Protein AF-K1S2X2-F1 (afdb_monomer)

Radius of gyration: 20.94 Å; Cα contacts (8 Å, |Δi|>4): 235; chains: 1; bounding box: 55×34×67 Å

Solvent-accessible surface area (backbone atoms only — not comparable to full-atom values): 10640 Å² total; per-residue (Å²): 137,57,71,70,45,50,53,26,34,52,48,40,70,75,58,65,73,84,71,68,81,74,63,92,84,67,78,83,49,69,34,61,49,31,45,52,51,49,54,48,52,54,35,59,68,31,57,41,52,82,62,96,58,96,82,62,58,62,57,57,67,73,34,49,52,52,47,48,43,50,41,20,77,75,66,70,80,42,52,65,62,48,76,33,74,66,46,70,68,55,52,42,43,35,34,72,71,67,67,41,63,43,65,38,50,47,72,62,100,86,49,70,55,61,34,36,40,66,41,73,44,81,48,73,47,80,47,76,50,78,49,98,88,50,79,71,44,76,48,79,49,78,47,58,30,36,26,36,50,66,82,76,71,96,44,88,91,50,73,58,70,55,50,65,39,70,83,67,93,74,73,50,33,49,37,65,101

Organism: NCBI:txid408170

Secondary structure (DSSP, 8-state):
--HHHHHHHHHHHHS--------TTPPPPHHHHHHHHHHHHHHHHHT----SSTT-----HHHHHHHHHHHHHTTSS--S-EEE---HHHHIIIIIIS---EEEEEE-SS-EEEEEEEEEEEEEEEEEE--SSSPPEEEEEEEEEEEEE-SS---GGG-SSS--EE------EEE--

InterPro domains:
  IPR000200 Peptidase C10, streptopain [PF01640] (22-153)
  IPR038765 Papain-like cysteine peptidase superfamily [SSF54001] (3-154)
  IPR044934 Peptidase C10, streptopain superfmaily [G3DSA:3.90.70.50] (2-173)

Mean predicted aligned error: 10.39 Å

Nearest PDB structures (foldseek):
  1p1h-assembly1_C  TM=6.919E-01  e=6.662E-01  Saccharomyces cerevisiae
  1jkf-assembly1_B-2  TM=6.855E-01  e=7.503E-01  Saccharomyces cerevisiae
  1la2-assembly1_C  TM=5.822E-01  e=4.142E-01  Saccharomyces cerevisiae
  1p1h-assembly1_A  TM=5.878E-01  e=5.253E-01  Saccharomyces cerevisiae
  1p1h-assembly1_B  TM=5.850E-01  e=7.503E-01  Saccharomyces cerevisiae

Foldseek 3Di:
DDPQLVVLCVCCVVPPDPDDPDDPPDDDDSSRVSVVVVVVVLCVQQVWDDDPDPQDTDGDVVSVLVVLVVCVVVPVPRAQKWKDKDDPVVLCCQCVVVVHKFKFKDDDPVDIAIWIWRDKDKDKDWDWADDPPDDIDIDMDIFMWIFIGRPPPDDPVPVVHRDTDTDDRDDIGIDHD

Structure (mmCIF, N/CA/C/O backbone):
data_AF-K1S2X2-F1
#
_entry.id   AF-K1S2X2-F1
#
loop_
_atom_site.group_PDB
_atom_site.id
_atom_site.type_symbol
_atom_site.label_atom_id
_atom_site.label_alt_id
_atom_site.label_comp_id
_atom_site.label_asym_id
_atom_site.label_entity_id
_atom_site.label_seq_id
_atom_site.pdbx_PDB_ins_code
_atom_site.Cartn_x
_atom_site.Cartn_y
_atom_site.Cartn_z
_atom_site.occupancy
_atom_site.B_iso_or_equiv
_atom_site.auth_seq_id
_atom_site.auth_comp_id
_atom_site.auth_asym_id
_atom_site.auth_atom_id
_atom_site.pdbx_PDB_model_num
ATOM 1 N N . MET A 1 1 ? 12.055 -6.068 -17.260 1.00 74.06 1 MET A N 1
ATOM 2 C CA . MET A 1 1 ? 12.881 -6.369 -16.071 1.00 74.06 1 MET A CA 1
ATOM 3 C C . MET A 1 1 ? 13.288 -7.827 -16.173 1.00 74.06 1 MET A C 1
ATOM 5 O O . MET A 1 1 ? 12.433 -8.620 -16.542 1.00 74.06 1 MET A O 1
ATOM 9 N N . ASN A 1 2 ? 14.562 -8.160 -15.974 1.00 85.12 2 ASN A N 1
ATOM 10 C CA . ASN A 1 2 ? 15.022 -9.552 -16.036 1.00 85.12 2 ASN A CA 1
ATOM 11 C C . ASN A 1 2 ? 15.001 -10.196 -14.636 1.00 85.12 2 ASN A C 1
ATOM 13 O O . ASN A 1 2 ? 14.846 -9.500 -13.632 1.00 85.12 2 ASN A O 1
ATOM 17 N N . GLU A 1 3 ? 15.161 -11.516 -14.583 1.00 89.38 3 GLU A N 1
ATOM 18 C CA . GLU A 1 3 ? 15.155 -12.302 -13.342 1.00 89.38 3 GLU A CA 1
ATOM 19 C C . GLU A 1 3 ? 16.224 -11.832 -12.344 1.00 89.38 3 GLU A C 1
ATOM 21 O O . GLU A 1 3 ? 15.940 -11.652 -11.165 1.00 89.38 3 GLU A O 1
ATOM 26 N N . ALA A 1 4 ? 17.430 -11.511 -12.821 1.00 89.38 4 ALA A N 1
ATOM 27 C CA . ALA A 1 4 ? 18.512 -11.017 -11.972 1.00 89.38 4 ALA A CA 1
ATOM 28 C C . ALA A 1 4 ? 18.167 -9.690 -11.270 1.00 89.38 4 ALA A C 1
ATOM 30 O O . ALA A 1 4 ? 18.513 -9.493 -10.107 1.00 89.38 4 ALA A O 1
ATOM 31 N N . MET A 1 5 ? 17.480 -8.765 -11.946 1.00 89.00 5 MET A N 1
ATOM 32 C CA . MET A 1 5 ? 17.002 -7.531 -11.316 1.00 89.00 5 MET A CA 1
ATOM 33 C C . MET A 1 5 ? 15.929 -7.815 -10.270 1.00 89.00 5 MET A C 1
ATOM 35 O O . MET A 1 5 ? 15.929 -7.170 -9.227 1.00 89.00 5 MET A O 1
ATOM 39 N N . TRP A 1 6 ? 15.042 -8.775 -10.536 1.00 88.88 6 TRP A N 1
ATOM 40 C CA . TRP A 1 6 ? 14.011 -9.169 -9.582 1.00 88.88 6 TRP A CA 1
ATOM 41 C C . TRP A 1 6 ? 14.616 -9.751 -8.301 1.00 88.88 6 TRP A C 1
ATOM 43 O O . TRP A 1 6 ? 14.315 -9.258 -7.219 1.00 88.88 6 TRP A O 1
ATOM 53 N N . LEU A 1 7 ? 15.564 -10.683 -8.423 1.00 91.62 7 LEU A N 1
ATOM 54 C CA . LEU A 1 7 ? 16.288 -11.251 -7.279 1.00 91.62 7 LEU A CA 1
ATOM 55 C C . LEU A 1 7 ? 17.015 -10.173 -6.457 1.00 91.62 7 LEU A C 1
ATOM 57 O O . LEU A 1 7 ? 17.006 -10.206 -5.232 1.00 91.62 7 LEU A O 1
ATOM 61 N N . ASN A 1 8 ? 17.603 -9.170 -7.118 1.00 90.12 8 ASN A N 1
ATOM 62 C CA . ASN A 1 8 ? 18.240 -8.044 -6.429 1.00 90.12 8 ASN A CA 1
ATOM 63 C C . ASN A 1 8 ? 17.239 -7.160 -5.663 1.00 90.12 8 ASN A C 1
ATOM 65 O O . ASN A 1 8 ? 17.592 -6.608 -4.621 1.00 90.12 8 ASN A O 1
ATOM 69 N N . ILE A 1 9 ? 16.007 -7.012 -6.162 1.00 87.69 9 ILE A N 1
ATOM 70 C CA . ILE A 1 9 ? 14.931 -6.304 -5.453 1.00 87.69 9 ILE A CA 1
ATOM 71 C C . ILE A 1 9 ? 14.470 -7.125 -4.248 1.00 87.69 9 ILE A C 1
ATOM 73 O O . ILE A 1 9 ? 14.354 -6.572 -3.157 1.00 87.69 9 ILE A O 1
ATOM 77 N N . GLU A 1 10 ? 14.233 -8.427 -4.423 1.00 88.25 10 GLU A N 1
ATOM 78 C CA . GLU A 1 10 ? 13.830 -9.326 -3.333 1.00 88.25 10 GLU A CA 1
ATOM 79 C C . GLU A 1 10 ? 14.857 -9.328 -2.199 1.00 88.25 10 GLU A C 1
ATOM 81 O O . GLU A 1 10 ? 14.489 -9.173 -1.032 1.00 88.25 10 GLU A O 1
ATOM 86 N N . GLU A 1 11 ? 16.142 -9.405 -2.540 1.00 87.75 11 GLU A N 1
ATOM 87 C CA . GLU A 1 11 ? 17.240 -9.324 -1.580 1.00 87.75 11 GLU A CA 1
ATOM 88 C C . GLU A 1 11 ? 17.244 -7.974 -0.845 1.00 87.75 11 GLU A C 1
ATOM 90 O O . GLU A 1 11 ? 17.321 -7.934 0.382 1.00 87.75 11 GLU A O 1
ATOM 95 N N . ALA A 1 12 ? 17.077 -6.858 -1.564 1.00 84.56 12 ALA A N 1
ATOM 96 C CA . ALA A 1 12 ? 17.038 -5.523 -0.962 1.00 84.56 12 ALA A CA 1
ATOM 97 C C . ALA A 1 12 ? 15.844 -5.321 -0.010 1.00 84.56 12 ALA A C 1
ATOM 99 O O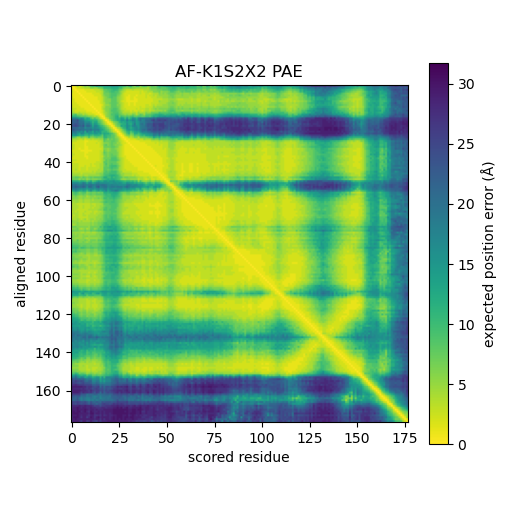 . ALA A 1 12 ? 15.965 -4.626 1.000 1.00 84.56 12 ALA A O 1
ATOM 100 N N . VAL A 1 13 ? 14.685 -5.905 -0.331 1.00 81.69 13 VAL A N 1
ATOM 101 C CA . VAL A 1 13 ? 13.467 -5.821 0.490 1.00 81.69 13 VAL A CA 1
ATOM 102 C C . VAL A 1 13 ? 13.559 -6.732 1.716 1.00 81.69 13 VAL A C 1
ATOM 104 O O . VAL A 1 13 ? 13.129 -6.337 2.800 1.00 81.69 13 VAL A O 1
ATOM 107 N N . THR A 1 14 ? 14.132 -7.927 1.561 1.00 82.62 14 THR A N 1
ATOM 108 C CA . THR A 1 14 ? 14.271 -8.925 2.636 1.00 82.62 14 THR A CA 1
ATOM 109 C C . THR A 1 14 ? 15.384 -8.548 3.613 1.00 82.62 14 THR A C 1
ATOM 111 O O . THR A 1 14 ? 15.233 -8.682 4.830 1.00 82.62 14 THR A O 1
ATOM 114 N N . HIS A 1 15 ? 16.485 -8.015 3.087 1.00 80.94 15 HIS A N 1
ATOM 115 C CA . HIS A 1 15 ? 17.678 -7.638 3.833 1.00 80.94 15 HIS A CA 1
ATOM 116 C C . HIS A 1 15 ? 18.016 -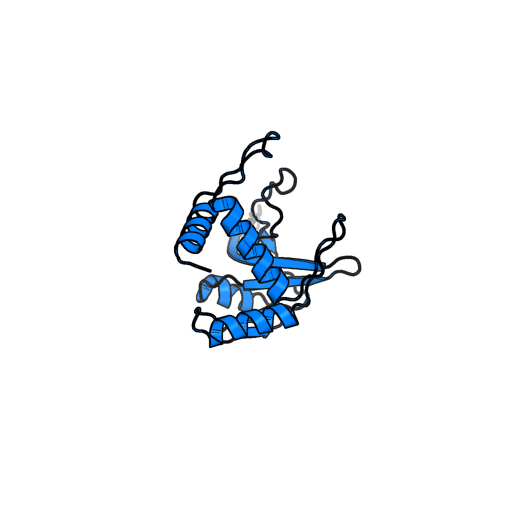6.160 3.596 1.00 80.94 15 HIS A C 1
ATOM 118 O O . HIS A 1 15 ? 19.047 -5.841 2.999 1.00 80.94 15 HIS A O 1
ATOM 124 N N . PRO A 1 16 ? 17.168 -5.226 4.073 1.00 71.44 16 PRO A N 1
ATOM 125 C CA . PRO A 1 16 ? 17.375 -3.807 3.841 1.00 71.44 16 PRO A CA 1
ATOM 126 C C . PRO A 1 16 ? 18.666 -3.347 4.519 1.00 71.44 16 PRO A C 1
ATOM 128 O O . PRO A 1 16 ? 18.748 -3.199 5.741 1.00 71.44 16 PRO A O 1
ATOM 131 N N . GLN A 1 17 ? 19.686 -3.097 3.705 1.00 63.62 17 GLN A N 1
ATOM 132 C CA . GLN A 1 17 ? 20.921 -2.473 4.145 1.00 63.62 17 GLN A CA 1
ATOM 133 C C . GLN A 1 17 ? 20.621 -0.995 4.416 1.00 63.62 17 GLN A C 1
ATOM 135 O O . GLN A 1 17 ? 20.297 -0.229 3.507 1.00 63.62 17 GLN A O 1
ATOM 140 N N . LEU A 1 18 ? 20.734 -0.570 5.675 1.00 52.81 18 LEU A N 1
ATOM 141 C CA . LEU A 1 18 ? 20.742 0.846 6.047 1.00 52.81 18 LEU A CA 1
ATOM 142 C C . LEU A 1 18 ? 22.094 1.443 5.635 1.00 52.81 18 LEU A C 1
ATOM 144 O O . LEU A 1 18 ? 22.920 1.769 6.488 1.00 52.81 18 LEU A O 1
ATOM 148 N N . VAL A 1 19 ? 22.373 1.511 4.333 1.00 51.28 19 VAL A N 1
ATOM 149 C CA . VAL A 1 19 ? 23.640 2.064 3.858 1.00 51.28 19 VAL A CA 1
ATOM 150 C C . VAL A 1 19 ? 23.642 3.541 4.244 1.00 51.28 19 VAL A C 1
ATOM 152 O O . VAL A 1 19 ? 22.794 4.322 3.806 1.00 51.28 19 VAL A O 1
ATOM 155 N N . LYS A 1 20 ? 24.570 3.916 5.135 1.00 52.62 20 LYS A N 1
ATOM 156 C CA . LYS A 1 20 ? 24.927 5.320 5.363 1.00 52.62 20 LYS A CA 1
ATOM 157 C C . LYS A 1 20 ? 25.219 5.957 3.999 1.00 52.62 20 LYS A C 1
ATOM 159 O O . LYS A 1 20 ? 25.732 5.252 3.135 1.00 52.62 20 LYS A O 1
ATOM 164 N N . PRO A 1 21 ? 24.901 7.246 3.794 1.00 53.06 21 PRO A N 1
ATOM 165 C CA . PRO A 1 21 ? 25.125 7.898 2.513 1.00 53.06 21 PRO A CA 1
ATOM 166 C C . PRO A 1 21 ? 26.536 7.595 2.017 1.00 53.06 21 PRO A C 1
ATOM 168 O O . PRO A 1 21 ? 27.499 7.747 2.771 1.00 53.06 21 PRO A O 1
ATOM 171 N N . VAL A 1 22 ? 26.595 7.098 0.781 1.00 52.84 22 VAL A N 1
ATOM 172 C CA . VAL A 1 22 ? 27.818 6.721 0.080 1.00 52.84 22 VAL A CA 1
ATOM 173 C C . VAL A 1 22 ? 28.840 7.835 0.265 1.00 52.84 22 VAL A C 1
ATOM 175 O O . VAL A 1 22 ? 28.597 8.987 -0.105 1.00 52.84 22 VAL A O 1
ATOM 178 N N . VAL A 1 23 ? 29.971 7.492 0.879 1.00 54.56 23 VAL A N 1
ATOM 179 C CA . VAL A 1 23 ? 31.142 8.367 0.902 1.00 54.56 23 VAL A CA 1
ATOM 180 C C . VAL A 1 23 ? 31.525 8.575 -0.562 1.00 54.56 23 VAL A C 1
ATOM 182 O O . VAL A 1 23 ? 31.555 7.613 -1.328 1.00 54.56 23 VAL A O 1
ATOM 185 N N . SER A 1 24 ? 31.733 9.821 -0.985 1.00 52.66 24 SER A N 1
ATOM 186 C CA . SER A 1 24 ? 31.973 10.162 -2.392 1.00 52.66 24 SER A CA 1
ATOM 187 C C . SER A 1 24 ? 33.013 9.226 -3.026 1.00 52.66 24 SER A C 1
ATOM 189 O O . SER A 1 24 ? 34.178 9.265 -2.631 1.00 52.66 24 SER A O 1
ATOM 191 N N . GLY A 1 25 ? 32.595 8.398 -3.992 1.00 57.03 25 GLY A N 1
ATOM 192 C CA . GLY A 1 25 ? 33.486 7.498 -4.733 1.00 57.03 25 GLY A CA 1
ATOM 193 C C . GLY A 1 25 ? 33.088 6.019 -4.771 1.00 57.03 25 GLY A C 1
ATOM 194 O O . GLY A 1 25 ? 33.644 5.300 -5.596 1.00 57.03 25 GLY A O 1
ATOM 195 N N . GLU A 1 26 ? 32.133 5.541 -3.961 1.00 58.50 26 GLU A N 1
ATOM 196 C CA . GLU A 1 26 ? 31.659 4.151 -4.099 1.00 58.50 26 GLU A CA 1
ATOM 197 C C . GLU A 1 26 ? 30.619 4.019 -5.221 1.00 58.50 26 GLU A C 1
ATOM 199 O O . GLU A 1 26 ? 29.667 4.798 -5.328 1.00 58.50 26 GLU A O 1
ATOM 204 N N . SER A 1 27 ? 30.787 3.007 -6.072 1.00 64.38 27 SER A N 1
ATOM 205 C CA . SER A 1 27 ? 29.802 2.652 -7.092 1.00 64.38 27 SER A CA 1
ATOM 206 C C . SER A 1 27 ? 28.534 2.097 -6.441 1.00 64.38 27 SER A C 1
ATOM 208 O O . SER A 1 27 ? 28.609 1.218 -5.581 1.00 64.38 27 SER A O 1
ATOM 210 N N . MET A 1 28 ? 27.366 2.559 -6.892 1.00 72.69 28 MET A N 1
ATOM 211 C CA . MET A 1 28 ? 26.068 2.036 -6.463 1.00 72.69 28 MET A CA 1
ATOM 212 C C . MET A 1 28 ? 25.991 0.517 -6.684 1.00 72.69 28 MET A C 1
ATOM 214 O O . MET A 1 28 ? 26.228 0.041 -7.793 1.00 72.69 28 MET A O 1
ATOM 218 N N . ASN A 1 29 ? 25.671 -0.245 -5.634 1.00 82.88 29 ASN A N 1
ATOM 219 C CA . ASN A 1 29 ? 25.587 -1.703 -5.730 1.00 82.88 29 ASN A CA 1
ATOM 220 C C . ASN A 1 29 ? 24.366 -2.160 -6.567 1.00 82.88 29 ASN A C 1
ATOM 222 O O . ASN A 1 29 ? 23.440 -1.385 -6.832 1.00 82.88 29 ASN A O 1
ATOM 226 N N . ALA A 1 30 ? 24.363 -3.430 -6.986 1.00 85.75 30 ALA A N 1
ATOM 227 C CA . ALA A 1 30 ? 23.336 -3.987 -7.874 1.00 85.75 30 ALA A CA 1
ATOM 228 C C . ALA A 1 30 ? 21.914 -3.932 -7.284 1.00 85.75 30 ALA A C 1
ATOM 230 O O . ALA A 1 30 ? 20.959 -3.662 -8.011 1.00 85.75 30 ALA A O 1
ATOM 231 N N . GLN A 1 31 ? 21.780 -4.123 -5.969 1.00 86.31 31 GLN A N 1
ATOM 232 C CA . GLN A 1 31 ? 20.513 -4.041 -5.234 1.00 86.31 31 GLN A CA 1
ATOM 233 C C . GLN A 1 31 ? 19.929 -2.625 -5.294 1.00 86.31 31 GLN A C 1
ATOM 235 O O . GLN A 1 31 ? 18.787 -2.434 -5.714 1.00 86.31 31 GLN A O 1
ATOM 240 N N . THR A 1 32 ? 20.735 -1.615 -4.959 1.00 84.38 32 THR A N 1
ATOM 241 C CA . THR A 1 32 ? 20.334 -0.206 -5.015 1.00 84.38 32 THR A CA 1
ATOM 242 C C . THR A 1 32 ? 19.964 0.201 -6.439 1.00 84.38 32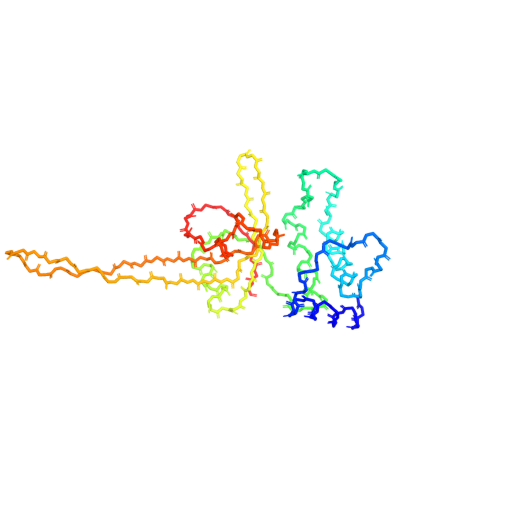 THR A C 1
ATOM 244 O O . THR A 1 32 ? 18.946 0.863 -6.638 1.00 84.38 32 THR A O 1
ATOM 247 N N . TRP A 1 33 ? 20.734 -0.234 -7.445 1.00 86.00 33 TRP A N 1
ATOM 248 C CA . TRP A 1 33 ? 20.410 0.042 -8.846 1.00 86.00 33 TRP A CA 1
ATOM 249 C C . TRP A 1 33 ? 19.089 -0.609 -9.275 1.00 86.00 33 TRP A C 1
ATOM 251 O O . TRP A 1 33 ? 18.266 0.047 -9.913 1.00 86.00 33 TRP A O 1
ATOM 261 N N . ALA A 1 34 ? 18.845 -1.863 -8.887 1.00 89.38 34 ALA A N 1
ATOM 262 C CA . ALA A 1 34 ? 17.613 -2.572 -9.220 1.00 89.38 34 ALA A CA 1
ATOM 263 C C . ALA A 1 34 ? 16.373 -1.910 -8.593 1.00 89.38 34 ALA A C 1
ATOM 265 O O . ALA A 1 34 ? 15.379 -1.690 -9.289 1.00 89.38 34 ALA A O 1
ATOM 266 N N . VAL A 1 35 ? 16.447 -1.514 -7.316 1.00 88.81 35 VAL A N 1
ATOM 267 C CA . VAL A 1 35 ? 15.361 -0.791 -6.630 1.00 88.81 35 VAL A CA 1
ATOM 268 C C . VAL A 1 35 ? 15.127 0.585 -7.259 1.00 88.81 35 VAL A C 1
ATOM 270 O O . VAL A 1 35 ? 13.983 0.937 -7.550 1.00 88.81 35 VAL A O 1
ATOM 273 N N . ALA A 1 36 ? 16.189 1.353 -7.523 1.00 88.19 36 ALA A N 1
ATOM 274 C CA . ALA A 1 36 ? 16.077 2.668 -8.155 1.00 88.19 36 ALA A CA 1
ATOM 275 C C . ALA A 1 36 ? 15.446 2.578 -9.553 1.00 88.19 36 ALA A C 1
ATOM 277 O O . ALA A 1 36 ? 14.546 3.353 -9.881 1.00 88.19 36 ALA A O 1
ATOM 278 N N . TYR A 1 37 ? 15.867 1.594 -10.353 1.00 90.25 37 TYR A N 1
ATOM 279 C CA . TYR A 1 37 ? 15.284 1.330 -11.664 1.00 90.25 37 TYR A CA 1
ATOM 280 C C . TYR A 1 37 ? 13.799 0.972 -11.561 1.00 90.25 37 TYR A C 1
ATOM 282 O O . TYR A 1 37 ? 12.980 1.515 -12.303 1.00 90.25 37 TYR A O 1
ATOM 290 N N . PHE A 1 38 ? 13.435 0.085 -10.631 1.00 90.81 38 PHE A N 1
ATOM 291 C CA . PHE A 1 38 ? 12.044 -0.302 -10.416 1.00 90.81 38 PHE A CA 1
ATOM 292 C C . PHE A 1 38 ? 11.172 0.907 -10.053 1.00 90.81 38 PHE A C 1
ATOM 294 O O . PHE A 1 38 ? 10.157 1.146 -10.706 1.00 90.81 38 PHE A O 1
ATOM 301 N N . ILE A 1 39 ? 11.597 1.723 -9.082 1.00 89.94 39 ILE A N 1
ATOM 302 C CA . ILE A 1 39 ? 10.875 2.938 -8.667 1.00 89.94 39 ILE A CA 1
ATOM 303 C C . ILE A 1 39 ? 10.723 3.915 -9.838 1.00 89.94 39 ILE A C 1
ATOM 305 O O . ILE A 1 39 ? 9.638 4.463 -10.046 1.00 89.94 39 ILE A O 1
ATOM 309 N N . ASN A 1 40 ? 11.782 4.113 -10.626 1.00 90.88 40 ASN A N 1
ATOM 310 C CA . ASN A 1 40 ? 11.740 4.971 -11.805 1.00 90.88 40 ASN A CA 1
ATOM 311 C C . ASN A 1 40 ? 10.713 4.473 -12.833 1.00 90.88 40 ASN A C 1
ATOM 313 O O . ASN A 1 40 ? 9.880 5.256 -13.284 1.00 90.88 40 ASN A O 1
ATOM 317 N N . LYS A 1 41 ? 10.701 3.173 -13.150 1.00 92.25 41 LYS A N 1
ATOM 318 C CA . LYS A 1 41 ? 9.751 2.614 -14.123 1.00 92.25 41 LYS A CA 1
ATOM 319 C C . LYS A 1 41 ? 8.309 2.657 -13.645 1.00 92.25 41 LYS A C 1
ATOM 321 O O . LYS A 1 41 ? 7.422 2.969 -14.438 1.00 92.25 41 LYS A O 1
ATOM 326 N N . MET A 1 42 ? 8.070 2.414 -12.359 1.00 92.38 42 MET A N 1
ATOM 327 C CA . MET A 1 42 ? 6.738 2.579 -11.777 1.00 92.38 42 MET A CA 1
ATOM 328 C C . MET A 1 42 ? 6.279 4.037 -11.856 1.00 92.38 42 MET A C 1
ATOM 330 O O . MET A 1 42 ? 5.133 4.299 -12.215 1.00 92.38 42 MET A O 1
ATOM 334 N N . GLY A 1 43 ? 7.173 4.989 -11.577 1.00 93.12 43 GLY A N 1
ATOM 335 C CA . GLY A 1 43 ? 6.860 6.410 -11.664 1.00 93.12 43 GLY A CA 1
ATOM 336 C C . GLY A 1 43 ? 6.602 6.896 -13.094 1.00 93.12 43 GLY A C 1
ATOM 337 O O . GLY A 1 43 ? 5.611 7.590 -13.322 1.00 93.12 43 GLY A O 1
ATOM 338 N N . GLU A 1 44 ? 7.408 6.475 -14.072 1.00 93.38 44 GLU A N 1
ATOM 339 C CA . GLU A 1 44 ? 7.139 6.718 -15.498 1.00 93.38 44 GLU A CA 1
ATOM 340 C C . GLU A 1 44 ? 5.762 6.176 -15.902 1.00 93.38 44 GLU A C 1
ATOM 342 O O . GLU A 1 44 ? 4.963 6.893 -16.505 1.00 93.38 44 GLU A O 1
ATOM 347 N N . ALA A 1 45 ? 5.449 4.938 -15.510 1.00 93.81 45 ALA A N 1
ATOM 348 C CA . ALA A 1 45 ? 4.203 4.275 -15.878 1.00 93.81 45 ALA A CA 1
ATOM 349 C C . ALA A 1 45 ? 2.953 4.971 -15.314 1.00 93.81 45 ALA A C 1
ATOM 351 O O . ALA A 1 45 ? 1.911 5.000 -15.972 1.00 93.81 45 ALA A O 1
ATOM 352 N N . VAL A 1 46 ? 3.039 5.571 -14.121 1.00 94.19 46 VAL A N 1
ATOM 353 C CA . VAL A 1 46 ? 1.927 6.357 -13.553 1.00 94.19 46 VAL A CA 1
ATOM 354 C C . VAL A 1 46 ? 1.965 7.839 -13.951 1.00 94.19 46 VAL A C 1
ATOM 356 O O . VAL A 1 46 ? 1.065 8.597 -13.574 1.00 94.19 46 VAL A O 1
ATOM 359 N N . GLY A 1 47 ? 2.956 8.260 -14.742 1.00 92.88 47 GLY A N 1
ATOM 360 C CA . GLY A 1 47 ? 3.113 9.636 -15.210 1.00 92.88 47 GLY A CA 1
ATOM 361 C C . GLY A 1 47 ? 3.497 10.607 -14.095 1.00 92.88 47 GLY A C 1
ATOM 362 O O . GLY A 1 47 ? 2.930 11.700 -14.014 1.00 92.88 47 GLY A O 1
ATOM 363 N N . VAL A 1 48 ? 4.413 10.195 -13.211 1.00 90.06 48 VAL A N 1
ATOM 364 C CA . VAL A 1 48 ? 4.988 11.067 -12.180 1.00 90.06 48 VAL A CA 1
ATOM 365 C C . VAL A 1 48 ? 5.603 12.297 -12.838 1.00 90.06 48 VAL A C 1
ATOM 367 O O . VAL A 1 48 ? 6.383 12.201 -13.785 1.00 90.06 48 VAL A O 1
ATOM 370 N N . LYS A 1 49 ? 5.284 13.470 -12.292 1.00 85.00 49 LYS A N 1
ATOM 371 C CA . LYS A 1 49 ? 6.008 14.699 -12.607 1.00 85.00 49 LYS A CA 1
ATOM 372 C C . LYS A 1 49 ? 7.167 14.813 -11.627 1.00 85.00 49 LYS A C 1
ATOM 374 O O . LYS A 1 49 ? 6.955 15.182 -10.473 1.00 85.00 49 LYS A O 1
ATOM 379 N N . TYR A 1 50 ? 8.362 14.438 -12.064 1.00 85.06 50 TYR A N 1
ATOM 380 C CA . TYR A 1 50 ? 9.560 14.526 -11.234 1.00 85.06 50 TYR A CA 1
ATOM 381 C C . TYR A 1 50 ? 10.002 15.978 -11.090 1.00 85.06 50 TYR A C 1
ATOM 383 O O . TYR A 1 50 ? 10.098 16.697 -12.083 1.00 85.06 50 TYR A O 1
ATOM 391 N N . HIS A 1 51 ? 10.260 16.389 -9.854 1.00 78.88 51 HIS A N 1
ATOM 392 C CA . HIS A 1 51 ? 10.798 17.705 -9.531 1.00 78.88 51 HIS A CA 1
ATOM 393 C C . HIS A 1 51 ? 12.077 17.526 -8.708 1.00 78.88 51 HIS A C 1
ATOM 395 O O . HIS A 1 51 ? 12.247 16.511 -8.032 1.00 78.88 51 HIS A O 1
ATOM 401 N N . SER A 1 52 ? 13.000 18.480 -8.816 1.00 68.69 52 SER A N 1
ATOM 402 C CA . SER A 1 52 ? 14.282 18.461 -8.101 1.00 68.69 52 SER A CA 1
ATOM 403 C C . SER A 1 52 ? 14.225 19.138 -6.728 1.00 68.69 52 SER A C 1
ATOM 405 O O . SER A 1 52 ? 15.237 19.171 -6.035 1.00 68.69 52 SER A O 1
ATOM 407 N N . ASP A 1 53 ? 13.087 19.728 -6.365 1.00 63.56 53 ASP A N 1
ATOM 408 C CA . ASP A 1 53 ? 12.854 20.456 -5.121 1.00 63.56 53 ASP A CA 1
ATOM 409 C C . ASP A 1 53 ? 12.050 19.627 -4.101 1.00 63.56 53 ASP A C 1
ATOM 411 O O . ASP A 1 53 ? 11.490 18.572 -4.408 1.00 63.56 53 ASP A O 1
ATOM 415 N N . ASP A 1 54 ? 11.972 20.121 -2.862 1.00 61.44 54 ASP A N 1
ATOM 416 C CA . ASP A 1 54 ? 11.285 19.470 -1.732 1.00 61.44 54 ASP A CA 1
ATOM 417 C C . ASP A 1 54 ? 9.750 19.337 -1.917 1.00 61.44 54 ASP A C 1
ATOM 419 O O . ASP A 1 54 ? 9.042 18.898 -1.008 1.00 61.44 54 ASP A O 1
ATOM 423 N N . GLY A 1 55 ? 9.207 19.704 -3.086 1.00 61.56 55 GLY A N 1
ATOM 424 C CA . GLY A 1 55 ? 7.775 19.729 -3.408 1.00 61.56 55 GLY A CA 1
ATOM 425 C C . GLY A 1 55 ? 7.119 18.359 -3.621 1.00 61.56 55 GLY A C 1
ATOM 426 O O . GLY A 1 55 ? 5.904 18.282 -3.816 1.00 61.56 55 GLY A O 1
ATOM 427 N N . GLY A 1 56 ? 7.890 17.270 -3.557 1.00 72.94 56 GLY A N 1
ATOM 428 C CA . GLY A 1 56 ? 7.410 15.916 -3.830 1.00 72.94 56 GLY A CA 1
ATOM 429 C C . GLY A 1 56 ? 7.093 15.682 -5.314 1.00 72.94 56 GLY A C 1
ATOM 430 O O . GLY A 1 56 ? 7.029 16.598 -6.126 1.00 72.94 56 GLY A O 1
ATOM 431 N N . SER A 1 57 ? 6.918 14.419 -5.707 1.00 84.50 57 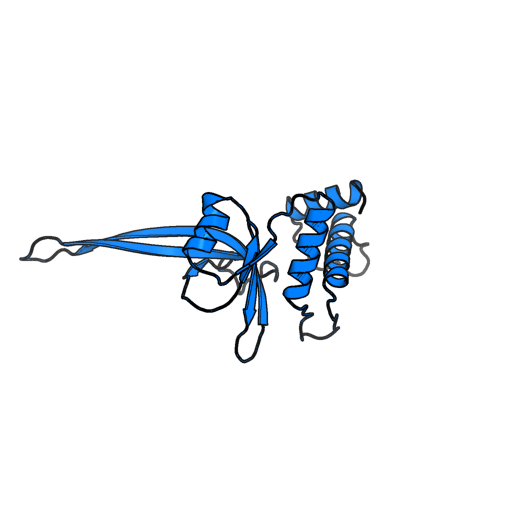SER A N 1
ATOM 432 C CA . SER A 1 57 ? 6.675 14.033 -7.108 1.00 84.50 57 SER A CA 1
ATOM 433 C C . SER A 1 57 ? 5.348 13.269 -7.232 1.00 84.50 57 SER A C 1
ATOM 435 O O . SER A 1 57 ? 5.334 12.039 -7.142 1.00 84.50 57 SER A O 1
ATOM 437 N N . PRO A 1 58 ? 4.206 13.972 -7.370 1.00 85.56 58 PRO A N 1
ATOM 438 C CA . PRO A 1 58 ? 2.888 13.349 -7.333 1.00 85.56 58 PRO A CA 1
ATOM 439 C C . PRO A 1 58 ? 2.509 12.680 -8.661 1.00 85.56 58 PRO A C 1
ATOM 441 O O . PRO A 1 58 ? 2.942 13.083 -9.745 1.00 85.56 58 PRO A O 1
ATOM 444 N N . ALA A 1 59 ? 1.598 11.709 -8.569 1.00 88.69 59 ALA A N 1
ATOM 445 C CA . ALA A 1 59 ? 0.893 11.123 -9.703 1.00 88.69 59 ALA A CA 1
ATOM 446 C C . ALA A 1 59 ? -0.608 10.964 -9.392 1.00 88.69 59 ALA A C 1
ATOM 448 O O . ALA A 1 59 ? -0.975 10.715 -8.240 1.00 88.69 59 ALA A O 1
ATOM 449 N N . PRO A 1 60 ? -1.506 11.081 -10.389 1.00 88.31 60 PRO A N 1
ATOM 450 C CA . PRO A 1 60 ? -2.933 10.864 -10.175 1.00 88.31 60 PRO A CA 1
ATOM 451 C C . PRO A 1 60 ? -3.252 9.409 -9.800 1.00 88.31 60 PRO A C 1
ATOM 453 O O . PRO A 1 60 ? -2.864 8.489 -10.519 1.00 88.31 60 PRO A O 1
ATOM 456 N N . THR A 1 61 ? -4.082 9.188 -8.775 1.00 89.19 61 THR A N 1
ATOM 457 C CA . THR A 1 61 ? -4.531 7.841 -8.358 1.00 89.19 61 THR A CA 1
ATOM 458 C C . THR A 1 61 ? -5.150 7.034 -9.506 1.00 89.19 61 THR A C 1
ATOM 460 O O . THR A 1 61 ? -4.952 5.827 -9.605 1.00 89.19 61 THR A O 1
ATOM 463 N N . LYS A 1 62 ? -5.847 7.695 -10.442 1.00 90.62 62 LYS A N 1
ATOM 464 C CA . LYS A 1 62 ? -6.404 7.042 -11.641 1.00 90.62 62 LYS A CA 1
ATOM 465 C C . LYS A 1 62 ? -5.340 6.364 -12.517 1.00 90.62 62 LYS A C 1
ATOM 467 O O . LYS A 1 62 ? -5.647 5.374 -13.170 1.00 90.62 62 LYS A O 1
ATOM 472 N N . ASN A 1 63 ? -4.111 6.882 -12.544 1.00 93.81 63 ASN A N 1
ATOM 473 C CA . ASN A 1 63 ? -3.022 6.285 -13.314 1.00 93.81 63 ASN A CA 1
ATOM 474 C C . ASN A 1 63 ? -2.453 5.059 -12.590 1.00 93.81 63 ASN A C 1
ATOM 476 O O . ASN A 1 63 ? -2.135 4.074 -13.244 1.00 93.81 63 ASN A O 1
ATOM 480 N N . VAL A 1 64 ? -2.414 5.080 -11.253 1.00 92.69 64 VAL A N 1
ATOM 481 C CA . VAL A 1 64 ? -2.062 3.904 -10.438 1.00 92.69 64 VAL A CA 1
ATOM 482 C C . VAL A 1 64 ? -3.046 2.762 -10.699 1.00 92.69 64 VAL A C 1
ATOM 484 O O . VAL A 1 64 ? -2.625 1.644 -10.963 1.00 92.69 64 VAL A O 1
ATOM 487 N N . VAL A 1 65 ? -4.352 3.048 -10.709 1.00 92.75 65 VAL A N 1
ATOM 488 C CA . VAL A 1 65 ? -5.394 2.052 -11.024 1.00 92.75 65 VAL A CA 1
ATOM 489 C C . VAL A 1 65 ? -5.163 1.426 -12.398 1.00 92.75 65 VAL A C 1
ATOM 491 O O . VAL A 1 65 ? -5.145 0.205 -12.507 1.00 92.75 65 VAL A O 1
ATOM 494 N N . LYS A 1 66 ? -4.930 2.250 -13.428 1.00 94.56 66 LYS A N 1
ATOM 495 C CA . LYS A 1 66 ? -4.643 1.766 -14.786 1.00 94.56 66 LYS A CA 1
ATOM 496 C C . LYS A 1 66 ? -3.393 0.895 -14.842 1.00 94.56 66 LYS A C 1
ATOM 498 O O . LYS A 1 66 ? -3.405 -0.125 -15.519 1.00 94.56 66 LYS A O 1
ATOM 503 N N . LEU A 1 67 ? -2.334 1.282 -14.130 1.00 94.50 67 LEU A N 1
ATOM 504 C CA . LEU A 1 67 ? -1.115 0.485 -14.058 1.00 94.50 67 LEU A CA 1
ATOM 505 C C . LEU A 1 67 ? -1.392 -0.882 -13.428 1.00 94.50 67 LEU A C 1
ATOM 507 O O . LEU A 1 67 ? -1.033 -1.895 -14.009 1.00 94.50 67 LEU A O 1
ATOM 511 N N . LEU A 1 68 ? -2.063 -0.929 -12.277 1.00 93.69 68 LEU A N 1
ATOM 512 C CA . LEU A 1 68 ? -2.372 -2.193 -11.603 1.00 93.69 68 LEU A CA 1
ATOM 513 C C . LEU A 1 68 ? -3.296 -3.092 -12.441 1.00 93.69 68 LEU A C 1
ATOM 515 O O . LEU A 1 68 ? -3.113 -4.305 -12.448 1.00 93.69 68 LEU A O 1
ATOM 519 N N . GLN A 1 69 ? -4.253 -2.508 -13.170 1.00 93.12 69 GLN A N 1
ATOM 520 C CA . GLN A 1 69 ? -5.083 -3.237 -14.138 1.00 93.12 69 GLN A CA 1
ATOM 521 C C . GLN A 1 69 ? -4.225 -3.843 -15.249 1.00 93.12 69 GLN A C 1
ATOM 523 O O . GLN A 1 69 ? -4.280 -5.048 -15.460 1.00 93.12 69 GLN A O 1
ATOM 528 N N . TYR A 1 70 ? -3.357 -3.037 -15.866 1.00 93.56 70 TYR A N 1
ATOM 529 C CA . TYR A 1 70 ? -2.433 -3.507 -16.895 1.00 93.56 70 TYR A CA 1
ATOM 530 C C . TYR A 1 70 ? -1.527 -4.642 -16.394 1.00 93.56 70 TYR A C 1
ATOM 532 O O . TYR A 1 70 ? -1.351 -5.634 -17.094 1.00 93.56 70 TYR A O 1
ATOM 540 N N . LEU A 1 71 ? -0.980 -4.534 -15.176 1.00 90.81 71 LEU A N 1
ATOM 541 C CA . LEU A 1 71 ? -0.173 -5.602 -14.572 1.00 90.81 71 LEU A CA 1
ATOM 542 C C . LEU A 1 71 ? -0.982 -6.898 -14.390 1.00 90.81 71 LEU A C 1
ATOM 544 O O . LEU A 1 71 ? -0.431 -7.988 -14.533 1.00 90.81 71 LEU A O 1
ATOM 548 N N . GLY A 1 72 ? -2.280 -6.789 -14.107 1.00 91.62 72 GLY A N 1
ATOM 549 C CA . GLY A 1 72 ? -3.198 -7.925 -14.075 1.00 91.62 72 GLY A CA 1
ATOM 550 C C . GLY A 1 72 ? -3.416 -8.547 -15.451 1.00 91.62 72 GLY A C 1
ATOM 551 O O . GLY A 1 72 ? -3.291 -9.762 -15.596 1.00 91.62 72 GLY A O 1
ATOM 552 N N . ASP A 1 73 ? -3.650 -7.713 -16.465 1.00 92.75 73 ASP A N 1
ATOM 553 C CA . ASP A 1 73 ? -3.886 -8.143 -17.849 1.00 92.75 73 ASP A CA 1
ATOM 554 C C . ASP A 1 73 ? -2.690 -8.914 -18.434 1.00 92.75 73 ASP A C 1
ATOM 556 O O . ASP A 1 73 ? -2.874 -9.852 -19.208 1.00 92.75 73 ASP A O 1
ATOM 560 N N . ILE A 1 74 ? -1.461 -8.565 -18.032 1.00 93.00 74 ILE A N 1
ATOM 561 C CA . ILE A 1 74 ? -0.239 -9.281 -18.441 1.00 93.00 74 ILE A CA 1
ATOM 562 C C . ILE A 1 74 ? 0.133 -10.457 -17.519 1.00 93.00 74 ILE A C 1
ATOM 564 O O . ILE A 1 74 ? 1.219 -11.020 -17.651 1.00 93.00 74 ILE A O 1
ATOM 568 N N . GLY A 1 75 ? -0.744 -10.8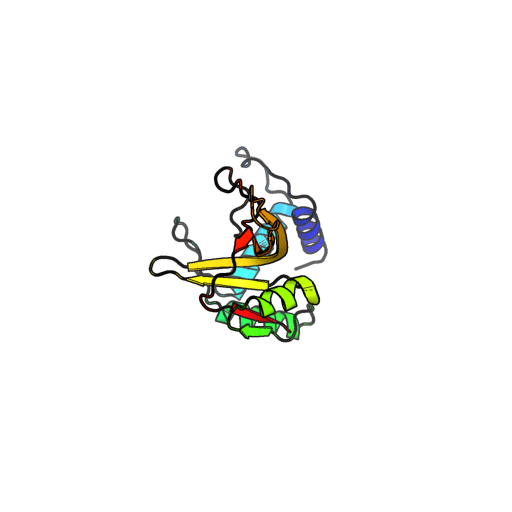38 -16.586 1.00 88.69 75 GLY A N 1
ATOM 569 C CA . GLY A 1 75 ? -0.594 -12.048 -15.775 1.00 88.69 75 GLY A CA 1
ATOM 570 C C . GLY A 1 75 ? 0.288 -11.914 -14.530 1.00 88.69 75 GLY A C 1
ATOM 571 O O . GLY A 1 75 ? 0.702 -12.930 -13.980 1.00 88.69 75 GLY A O 1
ATOM 572 N N . LEU A 1 76 ? 0.558 -10.699 -14.035 1.00 84.94 76 LEU A N 1
ATOM 573 C CA . LEU A 1 76 ? 1.384 -10.477 -12.832 1.00 84.94 76 LEU A CA 1
ATOM 574 C C . LEU A 1 76 ? 0.589 -10.525 -11.515 1.00 84.94 76 LEU A C 1
ATOM 576 O O . LEU A 1 76 ? 0.964 -9.891 -10.531 1.00 84.94 76 LEU A O 1
ATOM 580 N N . GLY A 1 77 ? -0.520 -11.267 -11.485 1.00 83.19 77 GLY A N 1
ATOM 581 C CA . GLY A 1 77 ? -1.249 -11.594 -10.253 1.00 83.19 77 GLY A CA 1
ATOM 582 C C . GLY A 1 77 ? -2.129 -10.483 -9.670 1.00 83.19 77 GLY A C 1
ATOM 583 O O . GLY A 1 77 ? -2.784 -10.699 -8.652 1.00 83.19 77 GLY A O 1
ATOM 584 N N . TYR A 1 78 ? -2.205 -9.313 -10.308 1.00 88.69 78 TYR A N 1
ATOM 585 C CA . TYR A 1 78 ? -3.175 -8.283 -9.940 1.00 88.69 78 TYR A CA 1
ATOM 586 C C . TYR A 1 78 ? -4.544 -8.628 -10.519 1.00 88.69 78 TYR A C 1
ATOM 588 O O . TYR A 1 78 ? -4.669 -8.974 -11.689 1.00 88.69 78 TYR A O 1
ATOM 596 N N . SER A 1 79 ? -5.595 -8.525 -9.713 1.00 89.12 79 SER A N 1
ATOM 597 C CA . SER A 1 79 ? -6.953 -8.773 -10.186 1.00 89.12 79 SER A CA 1
ATOM 598 C C . SER A 1 79 ? -7.956 -7.869 -9.486 1.00 89.12 79 SER A C 1
ATOM 600 O O . SER A 1 79 ? -7.687 -7.288 -8.434 1.00 89.12 79 SER A O 1
ATOM 602 N N . ASN A 1 80 ? -9.106 -7.694 -10.139 1.00 88.25 80 ASN A N 1
ATOM 603 C CA . ASN A 1 80 ? -10.266 -6.991 -9.603 1.00 88.25 80 ASN A CA 1
ATOM 604 C C . ASN A 1 80 ? -9.985 -5.565 -9.073 1.00 88.25 80 ASN A C 1
ATOM 606 O O . ASN A 1 80 ? -10.573 -5.117 -8.083 1.00 88.25 80 ASN A O 1
ATOM 610 N N . ILE A 1 81 ? -9.082 -4.845 -9.740 1.00 90.19 81 ILE A N 1
ATOM 611 C CA . ILE A 1 81 ? -8.649 -3.492 -9.381 1.00 90.19 81 ILE A CA 1
ATOM 612 C C . ILE A 1 81 ? -9.757 -2.467 -9.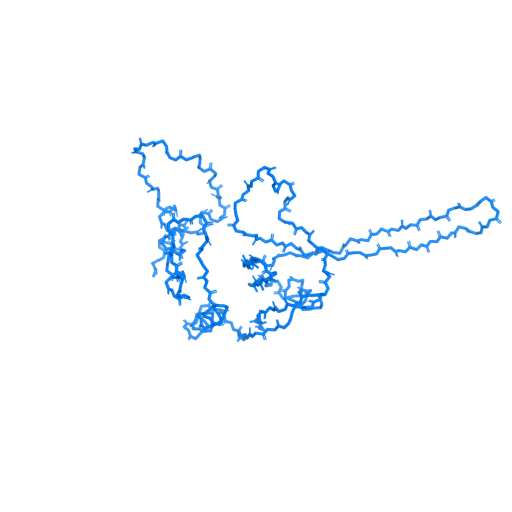677 1.00 90.19 81 ILE A C 1
ATOM 614 O O . ILE A 1 81 ? -10.248 -2.376 -10.803 1.00 90.19 81 ILE A O 1
ATOM 618 N N . ALA A 1 82 ? -10.120 -1.643 -8.695 1.00 85.25 82 ALA A N 1
ATOM 619 C CA . ALA A 1 82 ? -11.104 -0.563 -8.840 1.00 85.25 82 ALA A CA 1
ATOM 620 C C . ALA A 1 82 ? -10.834 0.594 -7.857 1.00 85.25 82 ALA A C 1
ATOM 622 O O . ALA A 1 82 ? -9.845 0.569 -7.147 1.00 85.25 82 ALA A O 1
ATOM 623 N N . LEU A 1 83 ? -11.677 1.633 -7.800 1.00 84.94 83 LEU A N 1
ATOM 624 C CA . LEU A 1 83 ? -11.638 2.674 -6.753 1.00 84.94 83 LEU A CA 1
ATOM 625 C C . LEU A 1 83 ? -12.693 2.381 -5.651 1.00 84.94 83 LEU A C 1
ATOM 627 O O . LEU A 1 83 ? -13.754 1.856 -5.980 1.00 84.94 83 LEU A O 1
ATOM 631 N N . SER A 1 84 ? -12.441 2.656 -4.362 1.00 81.31 84 SER A N 1
ATOM 632 C CA . SER A 1 84 ? -13.371 2.405 -3.231 1.00 81.31 84 SER A CA 1
ATOM 633 C C . SER A 1 84 ? -13.255 3.437 -2.118 1.00 81.31 84 SER A C 1
ATOM 635 O O . SER A 1 84 ? -12.157 3.712 -1.700 1.00 81.31 84 SER A O 1
ATOM 637 N N . PRO A 1 85 ? -14.314 3.885 -1.448 1.00 80.50 85 PRO A N 1
ATOM 638 C CA . PRO A 1 85 ? -14.148 4.500 -0.129 1.00 80.50 85 PRO A CA 1
ATOM 639 C C . PRO A 1 85 ? -13.450 3.550 0.865 1.00 80.50 85 PRO A C 1
ATOM 641 O O . PRO A 1 85 ? -13.644 2.330 0.800 1.00 80.50 85 PRO A O 1
ATOM 644 N N . ILE A 1 86 ? -12.666 4.112 1.790 1.00 78.75 86 ILE A N 1
ATOM 645 C CA . ILE A 1 86 ? -12.058 3.360 2.891 1.00 78.75 86 ILE A CA 1
ATOM 646 C C . ILE A 1 86 ? -13.043 3.239 4.053 1.00 78.75 86 ILE A C 1
ATOM 648 O O . ILE A 1 86 ? -13.605 4.230 4.514 1.00 78.75 86 ILE A O 1
ATOM 652 N N . THR A 1 87 ? -13.245 2.019 4.536 1.00 82.81 87 THR A N 1
ATOM 653 C CA . THR A 1 87 ? -14.027 1.726 5.743 1.00 82.81 87 THR A CA 1
ATOM 654 C C . THR A 1 87 ? -13.264 0.730 6.600 1.00 82.81 87 THR A C 1
ATOM 656 O O . THR A 1 87 ? -12.419 -0.007 6.085 1.00 82.81 87 THR A O 1
ATOM 659 N N . THR A 1 88 ? -13.570 0.675 7.896 1.00 80.06 88 THR A N 1
ATOM 660 C CA . THR A 1 88 ? -12.975 -0.309 8.810 1.00 80.06 88 THR A CA 1
ATOM 661 C C . THR A 1 88 ? -13.156 -1.737 8.305 1.00 80.06 88 THR A C 1
ATOM 663 O O . THR A 1 88 ? -12.181 -2.482 8.215 1.00 80.06 88 THR A O 1
ATOM 666 N N . ASP A 1 89 ? -14.367 -2.082 7.861 1.00 85.38 89 ASP A N 1
ATOM 667 C CA . ASP A 1 89 ? -14.667 -3.401 7.301 1.00 85.38 89 ASP A CA 1
ATOM 668 C C . ASP A 1 89 ? -13.827 -3.702 6.065 1.00 85.38 89 ASP A C 1
ATOM 670 O O . ASP A 1 89 ? -13.330 -4.815 5.916 1.00 85.38 89 ASP A O 1
ATOM 674 N N . LYS A 1 90 ? -13.603 -2.708 5.195 1.00 84.44 90 LYS A N 1
ATOM 675 C CA . LYS A 1 90 ? -12.779 -2.899 4.001 1.00 84.44 90 LYS A CA 1
ATOM 676 C C . LYS A 1 90 ? -11.313 -3.122 4.356 1.00 84.44 90 LYS A C 1
ATOM 678 O O . LYS A 1 90 ? -10.670 -3.964 3.735 1.00 84.44 90 LYS A O 1
ATOM 683 N N . VAL A 1 91 ? -10.783 -2.398 5.344 1.00 85.69 91 VAL A N 1
ATOM 684 C CA . VAL A 1 91 ? -9.404 -2.617 5.804 1.00 85.69 91 VAL A CA 1
ATOM 685 C C . VAL A 1 91 ? -9.254 -4.003 6.417 1.00 85.69 91 VAL A C 1
ATOM 687 O O . VAL A 1 91 ? -8.301 -4.714 6.101 1.00 85.69 91 VAL A O 1
ATOM 690 N N . ARG A 1 92 ? -10.214 -4.409 7.252 1.00 87.88 92 ARG A N 1
ATOM 691 C CA . ARG A 1 92 ? -10.241 -5.743 7.850 1.00 87.88 92 ARG A CA 1
ATOM 692 C C . ARG A 1 92 ? -10.353 -6.832 6.782 1.00 87.88 92 ARG A C 1
ATOM 694 O O . ARG A 1 92 ? -9.594 -7.791 6.831 1.00 87.88 92 ARG A O 1
ATOM 701 N N . ASP A 1 93 ? -11.239 -6.686 5.803 1.00 89.12 93 ASP A N 1
ATOM 702 C CA . ASP A 1 93 ? -11.365 -7.627 4.684 1.00 89.12 93 ASP A CA 1
ATOM 703 C C . ASP A 1 93 ? -10.035 -7.771 3.931 1.00 89.12 93 ASP A C 1
ATOM 705 O O . ASP A 1 93 ? -9.490 -8.865 3.831 1.00 89.12 93 ASP A O 1
ATOM 709 N N . MET A 1 94 ? -9.443 -6.662 3.486 1.00 89.38 94 MET A N 1
ATOM 710 C CA . MET A 1 94 ? -8.197 -6.706 2.716 1.00 89.38 94 MET A CA 1
ATOM 711 C C . MET A 1 94 ? -7.029 -7.280 3.526 1.00 89.38 94 MET A C 1
ATOM 713 O O . MET A 1 94 ? -6.380 -8.229 3.094 1.00 89.38 94 MET A O 1
ATOM 717 N N . ILE A 1 95 ? -6.774 -6.749 4.722 1.00 91.06 95 ILE A N 1
ATOM 718 C CA . ILE A 1 95 ? -5.565 -7.078 5.485 1.00 91.06 95 ILE A CA 1
ATOM 719 C C . ILE A 1 95 ? -5.757 -8.339 6.327 1.00 91.06 95 ILE A C 1
ATOM 721 O O . ILE A 1 95 ? -4.906 -9.228 6.325 1.00 91.06 95 ILE A O 1
ATOM 725 N N . PHE A 1 96 ? -6.856 -8.436 7.078 1.00 87.75 96 PHE A N 1
ATOM 726 C CA . PHE A 1 96 ? -7.063 -9.539 8.015 1.00 87.75 96 PHE A CA 1
ATOM 727 C C . PHE A 1 96 ? -7.604 -10.791 7.322 1.00 87.75 96 PHE A C 1
ATOM 729 O O . PHE A 1 96 ? -7.092 -11.877 7.603 1.00 87.75 96 PHE A O 1
ATOM 736 N N . VAL A 1 97 ? -8.592 -10.654 6.431 1.00 90.19 97 VAL A N 1
ATOM 737 C CA . VAL A 1 97 ? -9.224 -11.801 5.754 1.00 90.19 97 VAL A CA 1
ATOM 738 C C . VAL A 1 97 ? -8.402 -12.241 4.544 1.00 90.19 97 VAL A C 1
ATOM 740 O O . VAL A 1 97 ? -7.981 -13.392 4.486 1.00 90.19 97 VAL A O 1
ATOM 743 N N . LYS A 1 98 ? -8.121 -11.328 3.608 1.00 89.81 98 LYS A N 1
ATOM 744 C CA . LYS A 1 98 ? -7.465 -11.649 2.330 1.00 89.81 98 LYS A CA 1
ATOM 745 C C . LYS A 1 98 ? -5.938 -11.663 2.385 1.00 89.81 98 LYS A C 1
ATOM 747 O O . LYS A 1 98 ? -5.320 -12.196 1.473 1.00 89.81 98 LYS A O 1
ATOM 752 N N . LYS A 1 99 ? -5.331 -11.104 3.439 1.00 90.12 99 LYS A N 1
ATOM 753 C CA . LYS A 1 99 ? -3.867 -10.948 3.582 1.00 90.12 99 LYS A CA 1
ATOM 754 C C . LYS A 1 99 ? -3.232 -10.127 2.453 1.00 90.12 99 LYS A C 1
ATOM 756 O O . LYS A 1 99 ? -2.093 -10.369 2.067 1.00 90.12 99 LYS A O 1
ATOM 761 N N . LEU A 1 100 ? -3.967 -9.143 1.940 1.00 91.00 100 LEU A N 1
ATOM 762 C CA . LEU A 1 100 ? -3.539 -8.285 0.843 1.00 91.00 100 LEU A CA 1
ATOM 763 C C . LEU A 1 100 ? -3.268 -6.860 1.344 1.00 91.00 100 LEU A C 1
ATOM 765 O O . LEU A 1 100 ? -4.206 -6.184 1.786 1.00 91.00 100 LEU A O 1
ATOM 769 N N . PRO A 1 101 ? -2.016 -6.369 1.258 1.00 91.12 101 PRO A N 1
ATOM 770 C CA . PRO A 1 101 ? -1.745 -4.953 1.435 1.00 91.12 101 PRO A CA 1
ATOM 771 C C . PRO A 1 101 ? -2.337 -4.165 0.2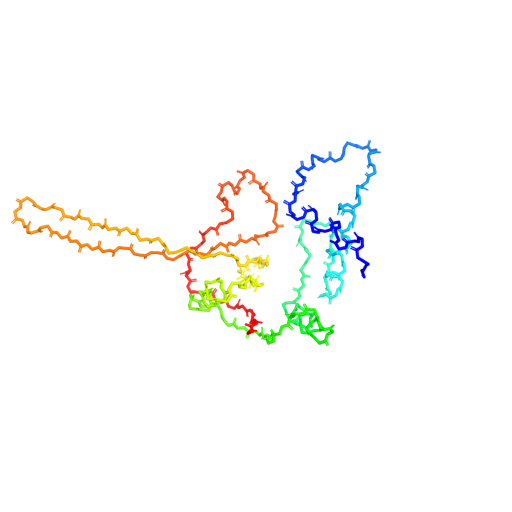63 1.00 91.12 101 PRO A C 1
ATOM 773 O O . PRO A 1 101 ? -2.462 -4.682 -0.850 1.00 91.12 101 PRO A O 1
ATOM 776 N N . PHE A 1 102 ? -2.695 -2.903 0.485 1.00 89.00 102 PHE A N 1
ATOM 777 C CA . PHE A 1 102 ? -3.272 -2.085 -0.581 1.00 89.00 102 PHE A CA 1
ATOM 778 C C . PHE A 1 102 ? -2.808 -0.632 -0.546 1.00 89.00 102 PHE A C 1
ATOM 780 O O . PHE A 1 102 ? -2.479 -0.066 0.499 1.00 89.00 102 PHE A O 1
ATOM 787 N N . TYR A 1 103 ? -2.786 -0.038 -1.738 1.00 91.25 103 TYR A N 1
ATOM 788 C CA . TYR A 1 103 ? -2.482 1.367 -1.958 1.00 91.25 103 TYR A CA 1
ATOM 789 C C . TYR A 1 103 ? -3.565 2.261 -1.347 1.00 91.25 103 TYR A C 1
ATOM 791 O O . TYR A 1 103 ? -4.764 2.048 -1.548 1.00 91.25 103 TYR A O 1
ATOM 799 N N . TYR A 1 104 ? -3.133 3.316 -0.668 1.00 88.94 104 TYR A N 1
ATOM 800 C CA . TYR A 1 104 ? -3.994 4.359 -0.142 1.00 88.94 104 TYR A CA 1
ATOM 801 C C . TYR A 1 104 ? -3.430 5.738 -0.479 1.00 88.94 104 TYR A C 1
ATOM 803 O O . TYR A 1 104 ? -2.221 5.952 -0.457 1.00 88.94 104 TYR A O 1
ATOM 811 N N . SER A 1 105 ? -4.311 6.698 -0.747 1.00 87.38 105 SER A N 1
ATOM 812 C CA . SER A 1 105 ? -3.930 8.099 -0.912 1.00 87.38 105 SER A CA 1
ATOM 813 C C . SER A 1 105 ? -4.941 8.998 -0.228 1.00 87.38 105 SER A C 1
ATOM 815 O O . SER A 1 105 ? -6.136 8.844 -0.459 1.00 87.38 105 SER A O 1
ATOM 817 N N . GLY A 1 106 ? -4.463 9.959 0.554 1.00 84.44 106 GLY A N 1
ATOM 818 C CA . GLY A 1 106 ? -5.292 10.960 1.215 1.00 84.44 106 GLY A CA 1
ATOM 819 C C . GLY A 1 106 ? -4.879 12.376 0.833 1.00 84.44 106 GLY A C 1
ATOM 820 O O . GLY A 1 106 ? -3.737 12.623 0.443 1.00 84.44 106 GLY A O 1
ATOM 821 N N . LYS A 1 107 ? -5.808 13.323 0.978 1.00 84.00 107 LYS A N 1
ATOM 822 C CA . LYS A 1 107 ? -5.542 14.758 0.833 1.00 84.00 107 LYS A CA 1
ATOM 823 C C . LYS A 1 107 ? -6.128 15.542 2.004 1.00 84.00 107 LYS A C 1
ATOM 825 O O . LYS A 1 107 ? -7.200 15.209 2.499 1.00 84.00 107 LYS A O 1
ATOM 830 N N . SER A 1 108 ? -5.428 16.586 2.420 1.00 80.56 108 SER A N 1
ATOM 831 C CA . SER A 1 108 ? -5.915 17.660 3.280 1.00 80.56 108 SER A CA 1
ATOM 832 C C . SER A 1 108 ? -6.113 18.935 2.449 1.00 80.56 108 SER A C 1
ATOM 834 O O . SER A 1 108 ? -5.965 18.927 1.226 1.00 80.56 108 SER A O 1
ATOM 836 N N . SER A 1 109 ? -6.442 20.048 3.106 1.00 76.81 109 SER A N 1
ATOM 837 C CA . SER A 1 109 ? -6.533 21.365 2.464 1.00 76.81 109 SER A CA 1
ATOM 838 C C . SER A 1 109 ? -5.196 21.887 1.927 1.00 76.81 109 SER A C 1
ATOM 840 O O . SER A 1 109 ? -5.196 22.768 1.074 1.00 76.81 109 SER A O 1
ATOM 842 N N . THR A 1 110 ? -4.067 21.366 2.414 1.00 75.31 110 THR A N 1
ATOM 843 C CA . THR A 1 110 ? -2.726 21.897 2.120 1.00 75.31 110 THR A CA 1
ATOM 844 C C . THR A 1 110 ? -1.745 20.859 1.591 1.00 75.31 110 THR A C 1
ATOM 846 O O . THR A 1 110 ? -0.674 21.236 1.127 1.00 75.31 110 THR A O 1
ATOM 849 N N . ASN A 1 111 ? -2.063 19.563 1.662 1.00 78.38 111 ASN A N 1
ATOM 850 C CA . ASN A 1 111 ? -1.137 18.508 1.261 1.00 78.38 111 ASN A CA 1
ATOM 851 C C . ASN A 1 111 ? -1.877 17.246 0.790 1.00 78.38 111 ASN A C 1
ATOM 853 O O . ASN A 1 111 ? -3.032 17.017 1.136 1.00 78.38 111 ASN A O 1
ATOM 857 N N . SER A 1 112 ? -1.204 16.392 0.031 1.00 83.19 112 SER A N 1
ATOM 858 C CA . SER A 1 112 ? -1.676 15.058 -0.330 1.00 83.19 112 SER A CA 1
ATOM 859 C C . SER A 1 112 ? -0.538 14.063 -0.224 1.00 83.19 112 SER A C 1
ATOM 861 O O . SER A 1 112 ? 0.593 14.394 -0.565 1.00 83.19 112 SER A O 1
ATOM 863 N N . HIS A 1 113 ? -0.834 12.840 0.203 1.00 86.50 113 HIS A N 1
ATOM 864 C CA . HIS A 1 113 ? 0.179 11.798 0.318 1.00 86.50 113 HIS A CA 1
ATOM 865 C C . HIS A 1 113 ? -0.388 10.423 -0.021 1.00 86.50 113 HIS A C 1
ATOM 867 O O . HIS A 1 113 ? -1.595 10.195 0.093 1.00 86.50 113 HIS A O 1
ATOM 873 N N . ALA A 1 114 ? 0.493 9.515 -0.430 1.00 87.31 114 ALA A N 1
ATOM 874 C CA . ALA A 1 114 ? 0.170 8.125 -0.714 1.00 87.31 114 ALA A CA 1
ATOM 875 C C . ALA A 1 114 ? 1.026 7.185 0.140 1.00 87.31 114 ALA A C 1
ATOM 877 O O . ALA A 1 114 ? 2.197 7.453 0.396 1.00 87.31 114 ALA A O 1
ATOM 878 N N . TRP A 1 115 ? 0.428 6.092 0.596 1.00 89.69 115 TRP A N 1
ATOM 879 C CA . TRP A 1 115 ? 1.060 5.098 1.457 1.00 89.69 115 TRP A CA 1
ATOM 880 C C . TRP A 1 115 ? 0.415 3.724 1.260 1.00 89.69 115 TRP A C 1
ATOM 882 O O . TRP A 1 115 ? -0.589 3.588 0.562 1.00 89.69 115 TRP A O 1
ATOM 892 N N . VAL A 1 116 ? 0.996 2.690 1.864 1.00 90.56 116 VAL A N 1
ATOM 893 C CA . VAL A 1 116 ? 0.449 1.325 1.837 1.00 90.56 116 VAL A CA 1
ATOM 894 C C . VAL A 1 116 ? -0.160 0.995 3.195 1.00 90.56 116 VAL A C 1
ATOM 896 O O . VAL A 1 116 ? 0.417 1.340 4.224 1.00 90.56 116 VAL A O 1
ATOM 899 N N . LEU A 1 117 ? -1.326 0.350 3.198 1.00 90.25 117 LEU A N 1
ATOM 900 C CA . LEU A 1 117 ? -1.927 -0.243 4.392 1.00 90.25 117 LEU A CA 1
ATOM 901 C C . LEU A 1 117 ? -1.699 -1.757 4.362 1.00 90.25 117 LEU A C 1
ATOM 903 O O . LEU A 1 117 ? -2.126 -2.426 3.424 1.00 90.25 117 LEU A O 1
ATOM 907 N N . ASP A 1 118 ? -1.004 -2.276 5.368 1.00 89.19 118 ASP A N 1
ATOM 908 C CA . ASP A 1 118 ? -0.418 -3.627 5.372 1.00 89.19 118 ASP A CA 1
ATOM 909 C C . ASP A 1 118 ? -0.491 -4.338 6.738 1.00 89.19 118 ASP A C 1
ATOM 911 O O . ASP A 1 118 ? -0.022 -5.464 6.875 1.00 89.19 118 ASP A O 1
ATOM 915 N N . GLY A 1 119 ? -1.129 -3.740 7.748 1.00 87.44 119 GLY A N 1
ATOM 916 C CA . GLY A 1 119 ? -1.379 -4.409 9.029 1.00 87.44 119 GLY A CA 1
ATOM 917 C C . GLY A 1 119 ? -2.649 -3.932 9.729 1.00 87.44 119 GLY A C 1
ATOM 918 O O . GLY A 1 119 ? -3.109 -2.811 9.524 1.00 87.44 119 GLY A O 1
ATOM 919 N N . TRP A 1 120 ? -3.223 -4.796 10.563 1.00 87.19 120 TRP A N 1
ATOM 920 C CA . TRP A 1 120 ? -4.417 -4.522 11.363 1.00 87.19 120 TRP A CA 1
ATOM 921 C C . TRP A 1 120 ? -4.224 -5.078 12.774 1.00 87.19 120 TRP A C 1
ATOM 923 O O . TRP A 1 120 ? -3.703 -6.182 12.940 1.00 87.19 120 TRP A O 1
ATOM 933 N N . LEU A 1 121 ? -4.640 -4.315 13.783 1.00 84.25 121 LEU A N 1
ATOM 934 C CA . LEU A 1 121 ? -4.582 -4.709 15.187 1.00 84.25 121 LEU A CA 1
ATOM 935 C C . LEU A 1 121 ? -5.873 -4.304 15.897 1.00 84.25 121 LEU A C 1
ATOM 937 O O . LEU A 1 121 ? -6.169 -3.118 16.030 1.00 84.25 121 LEU A O 1
ATOM 941 N N . LEU A 1 122 ? -6.585 -5.287 16.440 1.00 84.31 122 LEU A N 1
ATOM 942 C CA . LEU A 1 122 ? -7.582 -5.060 17.477 1.00 84.31 122 LEU A CA 1
ATOM 943 C C . LEU A 1 122 ? -6.898 -5.118 18.839 1.00 84.31 122 LEU A C 1
ATOM 945 O O . LEU A 1 122 ? -6.307 -6.130 19.214 1.00 84.31 122 LEU A O 1
ATOM 949 N N . ARG A 1 123 ? -6.985 -4.021 19.584 1.00 84.19 123 ARG A N 1
ATOM 950 C CA . ARG A 1 123 ? -6.546 -3.952 20.972 1.00 84.19 123 ARG A CA 1
ATOM 951 C C . ARG A 1 123 ? -7.765 -3.863 21.866 1.00 84.19 123 ARG A C 1
ATOM 953 O O . ARG A 1 123 ? -8.519 -2.897 21.789 1.00 84.19 123 ARG A O 1
ATOM 960 N N . GLU A 1 124 ? -7.893 -4.824 22.765 1.00 88.88 124 GLU A N 1
ATOM 961 C CA . GLU A 1 124 ? -8.944 -4.830 23.774 1.00 88.88 124 GLU A CA 1
ATOM 962 C C . GLU A 1 124 ? -8.334 -4.637 25.159 1.00 88.88 124 GLU A C 1
ATOM 964 O O . GLU A 1 124 ? -7.257 -5.156 25.465 1.00 88.88 124 GLU A O 1
ATOM 969 N N . ARG A 1 125 ? -9.013 -3.872 26.011 1.00 87.69 125 ARG A N 1
ATOM 970 C CA . ARG A 1 125 ? -8.720 -3.814 27.442 1.00 87.69 125 ARG A CA 1
ATOM 971 C C . ARG A 1 125 ? -9.991 -4.062 28.233 1.00 87.69 125 ARG A C 1
ATOM 973 O O . ARG A 1 125 ? -11.042 -3.505 27.931 1.00 87.69 125 ARG A O 1
ATOM 980 N N . ARG A 1 126 ? -9.883 -4.872 29.281 1.00 90.88 126 ARG A N 1
ATOM 981 C CA . ARG A 1 126 ? -10.954 -5.046 30.259 1.00 90.88 126 ARG A CA 1
ATOM 982 C C . ARG A 1 126 ? -10.762 -4.027 31.374 1.00 90.88 126 ARG A C 1
ATOM 984 O O . ARG A 1 126 ? -9.732 -4.032 32.044 1.00 90.88 126 ARG A O 1
ATOM 991 N N . VAL A 1 127 ? -11.747 -3.164 31.562 1.00 89.81 127 VAL A N 1
ATOM 992 C CA . VAL A 1 127 ? -11.786 -2.178 32.638 1.00 89.81 127 VAL A CA 1
ATOM 993 C C . VAL A 1 127 ? -12.616 -2.752 33.779 1.00 89.81 127 VAL A C 1
ATOM 995 O O . VAL A 1 127 ? -13.705 -3.293 33.574 1.00 89.81 127 VAL A O 1
ATOM 998 N N . ILE A 1 128 ? -12.062 -2.674 34.986 1.00 92.31 128 ILE A N 1
ATOM 999 C CA . ILE A 1 128 ? -12.703 -3.134 36.215 1.00 92.31 128 ILE A CA 1
ATOM 1000 C C . ILE A 1 128 ? -12.846 -1.922 37.124 1.00 92.31 128 ILE A C 1
ATOM 1002 O O . ILE A 1 128 ? -11.842 -1.394 37.602 1.00 92.31 128 ILE A O 1
ATOM 1006 N N . THR A 1 129 ? -14.081 -1.515 37.393 1.00 89.75 129 THR A N 1
ATOM 1007 C CA . THR A 1 129 ? -14.370 -0.412 38.309 1.00 89.75 129 THR A CA 1
ATOM 1008 C C . THR A 1 129 ? -14.900 -0.984 39.614 1.00 89.75 129 THR A C 1
ATOM 1010 O O . THR A 1 129 ? -15.955 -1.619 39.650 1.00 89.75 129 THR A O 1
ATOM 1013 N N . ARG A 1 130 ? -14.140 -0.792 40.697 1.00 89.88 130 ARG A N 1
ATOM 1014 C CA . ARG A 1 130 ? -14.506 -1.241 42.045 1.00 89.88 130 ARG A CA 1
ATOM 1015 C C . ARG A 1 130 ? -15.033 -0.059 42.845 1.00 89.88 130 ARG A C 1
ATOM 1017 O O . ARG A 1 130 ? -14.373 0.973 42.919 1.00 89.88 130 ARG A O 1
ATOM 1024 N N . TYR A 1 131 ? -16.187 -0.236 43.471 1.00 88.12 131 TYR A N 1
ATOM 1025 C CA . TYR A 1 131 ? -16.808 0.753 44.345 1.00 88.12 131 TYR A CA 1
ATOM 1026 C C . TYR A 1 131 ? -16.846 0.215 45.778 1.00 88.12 131 TYR A C 1
ATOM 1028 O O . TYR A 1 131 ? -16.990 -0.987 45.978 1.00 88.12 131 TYR A O 1
ATOM 1036 N N . ALA A 1 132 ? -16.733 1.095 46.776 1.00 87.75 132 ALA A N 1
ATOM 1037 C CA . ALA A 1 132 ? -16.701 0.689 48.186 1.00 87.75 132 ALA A CA 1
ATOM 1038 C C . ALA A 1 132 ? -18.024 0.065 48.677 1.00 87.75 132 ALA A C 1
ATOM 1040 O O . ALA A 1 132 ? -18.002 -0.812 49.533 1.00 87.75 132 ALA A O 1
ATOM 1041 N N . PHE A 1 133 ? -19.162 0.492 48.116 1.00 91.56 133 PHE A N 1
ATOM 1042 C CA . PHE A 1 133 ? -20.507 0.079 48.550 1.00 91.56 133 PHE A CA 1
ATOM 1043 C C . PHE A 1 133 ? -21.431 -0.332 47.393 1.00 91.56 133 PHE A C 1
ATOM 1045 O O . PHE A 1 133 ? -22.634 -0.476 47.587 1.00 91.56 133 PHE A O 1
ATOM 1052 N N . LEU A 1 134 ? -20.891 -0.497 46.181 1.00 90.12 134 LEU A N 1
ATOM 1053 C CA . LEU A 1 134 ? -21.654 -0.909 44.998 1.00 90.12 134 LEU A CA 1
ATOM 1054 C C . LEU A 1 134 ? -20.988 -2.120 44.332 1.00 90.12 134 LEU A C 1
ATOM 1056 O O . LEU A 1 134 ? -19.779 -2.318 44.495 1.00 90.12 134 LEU A O 1
ATOM 1060 N N . PRO A 1 135 ? -21.743 -2.922 43.558 1.00 89.69 135 PRO A N 1
ATOM 1061 C CA . PRO A 1 135 ? -21.183 -4.032 42.800 1.00 89.69 135 PRO A CA 1
ATOM 1062 C C . PRO A 1 135 ? -20.016 -3.599 41.904 1.00 89.69 135 PRO A C 1
ATOM 1064 O O . PRO A 1 135 ? -20.029 -2.517 41.314 1.00 89.69 135 PRO A O 1
ATOM 1067 N N . THR A 1 136 ? -19.013 -4.472 41.776 1.00 91.44 136 THR A N 1
ATOM 1068 C CA . THR A 1 136 ? -17.915 -4.266 40.821 1.00 91.44 136 THR A CA 1
ATOM 1069 C C . THR A 1 136 ? -18.476 -4.252 39.404 1.00 91.44 136 THR A C 1
ATOM 1071 O O . THR A 1 136 ? -19.194 -5.170 39.009 1.00 91.44 136 THR A O 1
ATOM 1074 N N . GLN A 1 137 ? -18.125 -3.227 38.636 1.00 91.56 137 GLN A N 1
ATOM 1075 C CA . GLN A 1 137 ? -18.502 -3.115 37.234 1.00 91.56 137 GLN A CA 1
ATOM 1076 C C . GLN A 1 137 ? -17.361 -3.590 36.338 1.00 91.56 137 GLN A C 1
ATOM 1078 O O . GLN A 1 137 ? -16.184 -3.334 36.601 1.00 91.56 137 GLN A O 1
ATOM 1083 N N . TYR A 1 138 ? -17.730 -4.270 35.257 1.00 91.00 138 TYR A N 1
ATOM 1084 C CA . TYR A 1 138 ? -16.816 -4.718 34.217 1.00 91.00 138 TYR A CA 1
ATOM 1085 C C . TYR A 1 138 ? -17.289 -4.141 32.891 1.00 91.00 138 TYR A C 1
ATOM 1087 O O . TYR A 1 138 ? -18.457 -4.302 32.543 1.00 91.00 138 TYR A O 1
ATOM 1095 N N . HIS A 1 139 ? -16.388 -3.539 32.125 1.00 90.31 139 HIS A N 1
ATOM 1096 C CA . HIS A 1 139 ? -16.638 -3.324 30.706 1.00 90.31 139 HIS A CA 1
ATOM 1097 C C . HIS A 1 139 ? -15.381 -3.626 29.895 1.00 90.31 139 HIS A C 1
ATOM 1099 O O . HIS A 1 139 ? -14.257 -3.561 30.396 1.00 90.31 139 HIS A O 1
ATOM 1105 N N . THR A 1 140 ? -15.584 -3.981 28.634 1.00 90.75 140 THR A N 1
ATOM 1106 C CA . THR A 1 140 ? -14.504 -4.120 27.661 1.00 90.75 140 THR A CA 1
ATOM 1107 C C . THR A 1 140 ? -14.448 -2.854 26.826 1.00 90.75 140 THR A C 1
ATOM 1109 O O . THR A 1 140 ? -15.471 -2.259 26.496 1.00 90.75 140 THR A O 1
ATOM 1112 N N . GLU A 1 141 ? -13.240 -2.412 26.531 1.00 87.62 141 GLU A N 1
ATOM 1113 C CA . GLU A 1 141 ? -12.950 -1.300 25.647 1.00 87.62 141 GLU A CA 1
ATOM 1114 C C . GLU A 1 141 ? -12.119 -1.847 24.490 1.00 87.62 141 GLU A C 1
ATOM 1116 O O . GLU A 1 141 ? -11.047 -2.413 24.718 1.00 87.62 141 GLU A O 1
ATOM 1121 N N . SER A 1 142 ? -12.607 -1.682 23.265 1.00 84.06 142 SER A N 1
ATOM 1122 C CA . SER A 1 142 ? -11.966 -2.214 22.062 1.00 84.06 142 SER A CA 1
ATOM 1123 C C . SER A 1 142 ? -11.577 -1.068 21.134 1.00 84.06 142 SER A C 1
ATOM 1125 O O . SER A 1 142 ? -12.338 -0.119 20.943 1.00 84.06 142 SER A O 1
ATOM 1127 N N . LYS A 1 143 ? -10.369 -1.135 20.569 1.00 83.75 143 LYS A N 1
ATOM 1128 C CA . LYS A 1 143 ? -9.862 -0.149 19.614 1.00 83.75 143 LYS A CA 1
ATOM 1129 C C . LYS A 1 143 ? -9.146 -0.835 18.465 1.00 83.75 143 LYS A C 1
ATOM 1131 O O . LYS A 1 143 ? -8.244 -1.642 18.679 1.00 83.75 143 LYS A O 1
ATOM 1136 N N . GLU A 1 144 ? -9.534 -0.470 17.252 1.00 82.62 144 GLU A N 1
ATOM 1137 C CA . GLU A 1 144 ? -8.930 -0.972 16.025 1.00 82.62 144 GLU A CA 1
ATOM 1138 C C . GLU A 1 144 ? -7.876 -0.002 15.501 1.00 82.62 144 GLU A C 1
ATOM 1140 O O . GLU A 1 144 ? -8.048 1.222 15.499 1.00 82.62 144 GLU A O 1
ATOM 1145 N N . PHE A 1 145 ? -6.777 -0.580 15.040 1.00 82.62 145 PHE A N 1
ATOM 1146 C CA . PHE A 1 145 ? -5.637 0.121 14.493 1.00 82.62 145 PHE A CA 1
ATOM 1147 C C . PHE A 1 145 ? -5.253 -0.468 13.144 1.00 82.62 145 PHE A C 1
ATOM 1149 O O . PHE A 1 145 ? -5.343 -1.676 12.929 1.00 82.62 145 PHE A O 1
ATOM 1156 N N . VAL A 1 146 ? -4.764 0.395 12.261 1.00 85.12 146 VAL A N 1
ATOM 1157 C CA . VAL A 1 146 ? -4.233 0.006 10.953 1.00 85.12 146 VAL A CA 1
ATOM 1158 C C . VAL A 1 146 ? -2.810 0.497 10.846 1.00 85.12 146 VAL A C 1
ATOM 1160 O O . VAL A 1 146 ? -2.527 1.657 11.144 1.00 85.12 146 VAL A O 1
ATOM 1163 N N . HIS A 1 147 ? -1.929 -0.391 10.423 1.00 86.88 147 HIS A N 1
ATOM 1164 C CA . HIS A 1 147 ? -0.541 -0.087 10.143 1.00 86.88 147 HIS A CA 1
ATOM 1165 C C . HIS A 1 147 ? -0.412 0.519 8.744 1.00 86.88 147 HIS A C 1
ATOM 1167 O O . HIS A 1 147 ? -1.035 0.048 7.789 1.00 86.88 147 HIS A O 1
ATOM 1173 N N . ALA A 1 148 ? 0.383 1.583 8.653 1.00 85.31 148 ALA A N 1
ATOM 1174 C CA . ALA A 1 148 ? 0.609 2.333 7.429 1.00 85.31 148 ALA A CA 1
ATOM 1175 C C . ALA A 1 148 ? 2.109 2.484 7.152 1.00 85.31 148 ALA A C 1
ATOM 1177 O O . ALA A 1 148 ? 2.863 2.994 7.989 1.00 85.31 148 ALA A O 1
ATOM 1178 N N . ASN A 1 149 ? 2.527 2.098 5.949 1.00 87.12 149 ASN A N 1
ATOM 1179 C CA . ASN A 1 149 ? 3.862 2.337 5.423 1.00 87.12 149 ASN A CA 1
ATOM 1180 C C . ASN A 1 149 ? 3.874 3.613 4.566 1.00 87.12 149 ASN A C 1
ATOM 1182 O O . ASN A 1 149 ? 3.454 3.600 3.409 1.00 87.12 149 ASN A O 1
ATOM 1186 N N . PHE A 1 150 ? 4.380 4.708 5.141 1.00 84.44 150 PHE A N 1
ATOM 1187 C CA . PHE A 1 150 ? 4.405 6.037 4.513 1.00 84.44 150 PHE A CA 1
ATOM 1188 C C . PHE A 1 150 ? 5.497 6.246 3.459 1.00 84.44 150 PHE A C 1
ATOM 1190 O O . PHE A 1 150 ? 5.502 7.299 2.826 1.00 84.44 150 PHE A O 1
ATOM 1197 N N . GLY A 1 151 ? 6.427 5.301 3.282 1.00 82.94 151 GLY A N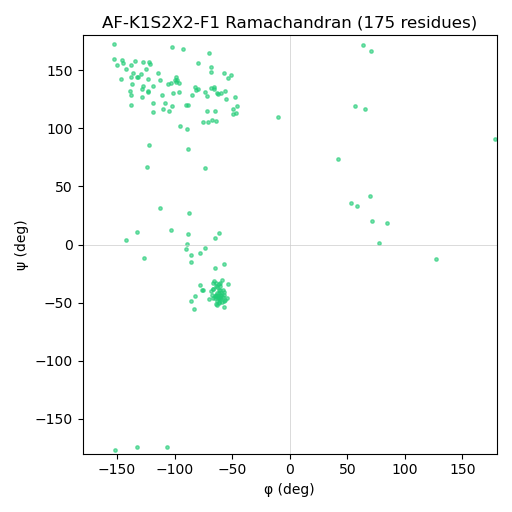 1
ATOM 1198 C CA . GLY A 1 151 ? 7.467 5.399 2.251 1.00 82.94 151 GLY A CA 1
ATOM 1199 C C . GLY A 1 151 ? 8.571 6.439 2.501 1.00 82.94 151 GLY A C 1
ATOM 1200 O O . GLY A 1 151 ? 9.247 6.830 1.558 1.00 82.94 151 GLY A O 1
ATOM 1201 N N . TRP A 1 152 ? 8.787 6.891 3.744 1.00 77.81 152 TRP A N 1
ATOM 1202 C CA . TRP A 1 152 ? 9.807 7.907 4.091 1.00 77.81 152 TRP A CA 1
ATOM 1203 C C . TRP A 1 152 ? 11.078 7.354 4.751 1.00 77.81 152 TRP A C 1
ATOM 1205 O O . TRP A 1 152 ? 11.877 8.107 5.308 1.00 77.81 152 TRP A O 1
ATOM 1215 N N . GLY A 1 153 ? 11.269 6.033 4.724 1.00 68.31 153 GLY A N 1
ATOM 1216 C CA . GLY A 1 153 ? 12.318 5.380 5.507 1.00 68.31 153 GLY A CA 1
ATOM 1217 C C . GLY A 1 153 ? 12.103 5.536 7.021 1.00 68.31 153 GLY A C 1
ATOM 1218 O O . GLY A 1 153 ? 11.215 6.249 7.491 1.00 68.31 153 GLY A O 1
ATOM 1219 N N . ARG A 1 154 ? 12.902 4.833 7.828 1.00 58.06 154 ARG A N 1
ATOM 1220 C CA . ARG A 1 154 ? 12.858 4.977 9.292 1.00 58.06 154 ARG A CA 1
ATOM 1221 C C . ARG A 1 154 ? 13.545 6.288 9.680 1.00 58.06 154 ARG A C 1
ATOM 1223 O O . ARG A 1 154 ? 14.768 6.369 9.638 1.00 58.06 154 ARG A O 1
ATOM 1230 N N . THR A 1 155 ? 12.792 7.315 10.065 1.00 45.53 155 THR A N 1
ATOM 1231 C CA . THR A 1 155 ? 13.368 8.537 10.654 1.00 45.53 155 THR A CA 1
ATOM 1232 C C . THR A 1 155 ? 13.152 8.533 12.165 1.00 45.53 155 THR A C 1
ATOM 1234 O O . THR A 1 155 ? 12.064 8.219 12.624 1.00 45.53 155 THR A O 1
ATOM 1237 N N . LYS A 1 156 ? 14.150 8.953 12.959 1.00 40.75 156 LYS A N 1
ATOM 1238 C CA . LYS A 1 156 ? 14.067 9.021 14.439 1.00 40.75 156 LYS A CA 1
ATOM 1239 C C . LYS A 1 156 ? 12.910 9.886 14.984 1.00 40.75 156 LYS A C 1
ATOM 1241 O O . LYS A 1 156 ? 12.550 9.797 16.147 1.00 40.75 156 LYS A O 1
ATOM 1246 N N . LYS A 1 157 ? 12.306 10.754 14.161 1.00 39.44 157 LYS A N 1
ATOM 1247 C CA . LYS A 1 157 ? 11.094 11.521 14.530 1.00 39.44 157 LYS A CA 1
ATOM 1248 C C . LYS A 1 157 ? 9.786 10.759 14.275 1.00 39.44 157 LYS A C 1
ATOM 1250 O O . LYS A 1 157 ? 8.731 11.205 14.711 1.00 39.44 157 LYS A O 1
ATOM 1255 N N . THR A 1 158 ? 9.860 9.617 13.596 1.00 39.88 158 THR A N 1
ATOM 1256 C CA . THR A 1 158 ? 8.774 8.655 13.371 1.00 39.88 158 THR A CA 1
ATOM 1257 C C . THR A 1 158 ? 9.040 7.339 14.107 1.00 39.88 158 THR A C 1
ATOM 1259 O O . THR A 1 158 ? 8.556 6.290 13.695 1.00 39.88 158 THR A O 1
ATOM 1262 N N . ASP A 1 159 ? 9.725 7.398 15.260 1.00 31.17 159 ASP A N 1
ATOM 1263 C CA . ASP A 1 159 ? 9.938 6.273 16.196 1.00 31.17 159 ASP A CA 1
ATOM 1264 C C . ASP A 1 159 ? 8.632 5.699 16.789 1.00 31.17 159 ASP A C 1
ATOM 1266 O O . ASP A 1 159 ? 8.636 4.835 17.662 1.00 31.17 159 ASP A O 1
ATOM 1270 N N . THR A 1 160 ? 7.477 6.111 16.274 1.00 35.12 160 THR A N 1
ATOM 1271 C CA . THR A 1 160 ? 6.290 5.264 16.260 1.00 35.12 160 THR A CA 1
ATOM 1272 C C . THR A 1 160 ? 6.344 4.446 14.975 1.00 35.12 160 THR A C 1
ATOM 1274 O O . THR A 1 160 ? 5.756 4.846 13.971 1.00 35.12 160 THR A O 1
ATOM 1277 N N . ILE A 1 161 ? 7.120 3.348 15.015 1.00 33.28 161 ILE A N 1
ATOM 1278 C CA . ILE A 1 161 ? 7.058 2.175 14.120 1.00 33.28 161 ILE A CA 1
ATOM 1279 C C . ILE A 1 161 ? 5.802 2.275 13.267 1.00 33.28 161 ILE A C 1
ATOM 1281 O O . ILE A 1 161 ? 4.727 2.160 13.845 1.00 33.28 161 ILE A O 1
ATOM 1285 N N . HIS A 1 162 ? 5.909 2.529 11.961 1.00 43.44 162 HIS A N 1
ATOM 1286 C CA . HIS A 1 162 ? 4.806 2.253 11.046 1.00 43.44 162 HIS A CA 1
ATOM 1287 C C . HIS A 1 162 ? 3.409 2.640 11.595 1.00 43.44 162 HIS A C 1
ATOM 1289 O O . HIS A 1 162 ? 2.662 1.786 12.075 1.00 43.44 162 HIS A O 1
ATOM 1295 N N . SER A 1 163 ? 3.093 3.939 11.650 1.00 46.00 163 SER A N 1
ATOM 1296 C CA . SER A 1 163 ? 2.074 4.452 12.579 1.00 46.00 163 SER A CA 1
ATOM 1297 C C . SER A 1 163 ? 0.759 3.658 12.539 1.00 46.00 163 SER A C 1
ATOM 1299 O O . SER A 1 163 ? 0.016 3.721 11.557 1.00 46.00 163 SER A O 1
ATOM 1301 N N . MET A 1 164 ? 0.453 2.953 13.627 1.00 46.06 164 MET A N 1
ATOM 1302 C CA . MET A 1 164 ? -0.875 2.408 13.874 1.00 46.06 164 MET A CA 1
ATOM 1303 C C . MET A 1 164 ? -1.841 3.568 14.109 1.00 46.06 164 MET A C 1
ATOM 1305 O O . MET A 1 164 ? -1.783 4.234 15.144 1.00 46.06 164 MET A O 1
ATOM 1309 N N . ARG A 1 165 ? -2.719 3.842 13.142 1.00 51.06 165 ARG A N 1
ATOM 1310 C CA . ARG A 1 165 ? -3.733 4.898 13.266 1.00 51.06 165 ARG A CA 1
ATOM 1311 C C . ARG A 1 165 ? -5.079 4.301 13.634 1.00 51.06 165 ARG A C 1
ATOM 1313 O O . ARG A 1 165 ? -5.455 3.241 13.141 1.00 51.06 165 ARG A O 1
ATOM 1320 N N . SER A 1 166 ? -5.794 5.011 14.503 1.00 41.06 166 SER A N 1
ATOM 1321 C CA . SER A 1 166 ? -7.215 4.764 14.732 1.00 41.06 166 SER A CA 1
ATOM 1322 C C . SER A 1 166 ? -7.950 5.048 13.430 1.00 41.06 166 SER A C 1
ATOM 1324 O O . SER A 1 166 ? -7.750 6.117 12.850 1.00 41.06 166 SER A O 1
ATOM 1326 N N . ILE A 1 167 ? -8.802 4.131 12.982 1.00 47.91 167 ILE A N 1
ATOM 1327 C CA . ILE A 1 167 ? -9.677 4.401 11.842 1.00 47.91 167 ILE A CA 1
ATOM 1328 C C . ILE A 1 167 ? -10.735 5.398 12.324 1.00 47.91 167 ILE A C 1
ATOM 1330 O O . ILE A 1 167 ? -11.609 5.051 13.112 1.00 47.91 167 ILE A O 1
ATOM 1334 N N . GLN A 1 168 ? -10.618 6.657 11.913 1.00 36.38 168 GLN A N 1
ATOM 1335 C CA . GLN A 1 168 ? -11.707 7.625 11.992 1.00 36.38 168 GLN A CA 1
ATOM 1336 C C . GLN A 1 168 ? -12.149 7.915 10.560 1.00 36.38 168 GLN A C 1
ATOM 1338 O O . GLN A 1 168 ? -11.324 8.151 9.682 1.00 36.38 168 GLN A O 1
ATOM 1343 N N . THR A 1 169 ? -13.453 7.793 10.329 1.00 34.12 169 THR A N 1
ATOM 1344 C CA . THR A 1 169 ? -14.134 7.944 9.039 1.00 34.12 169 THR A CA 1
ATOM 1345 C C . THR A 1 169 ? -13.718 9.236 8.329 1.00 34.12 169 THR A C 1
ATOM 1347 O O . THR A 1 169 ? -13.985 10.320 8.843 1.00 34.12 169 THR A O 1
ATOM 1350 N N . GLY A 1 170 ? -13.082 9.122 7.157 1.00 30.52 170 GLY A N 1
ATOM 1351 C CA . GLY A 1 170 ? -12.655 10.270 6.351 1.00 30.52 170 GLY A CA 1
ATOM 1352 C C . GLY A 1 170 ? -11.908 9.893 5.063 1.00 30.52 170 GLY A C 1
ATOM 1353 O O . GLY A 1 170 ? -10.691 9.765 5.071 1.00 30.52 170 GLY A O 1
ATOM 1354 N N . ASP A 1 171 ? -12.687 9.739 3.989 1.00 29.14 171 ASP A N 1
ATOM 1355 C CA . ASP A 1 171 ? -12.413 9.854 2.542 1.00 29.14 171 ASP A CA 1
ATOM 1356 C C . ASP A 1 171 ? -11.324 9.047 1.783 1.00 29.14 171 ASP A C 1
ATOM 1358 O O . ASP A 1 171 ? -10.123 9.266 1.908 1.00 29.14 171 ASP A O 1
ATOM 1362 N N . LEU A 1 172 ? -11.865 8.268 0.819 1.00 28.88 172 LEU A N 1
ATOM 1363 C CA . LEU A 1 172 ? -11.364 7.784 -0.490 1.00 28.88 172 LEU A CA 1
ATOM 1364 C C . LEU A 1 172 ? -10.155 6.813 -0.524 1.00 28.88 172 LEU A C 1
ATOM 1366 O O . LEU A 1 172 ? -9.025 7.176 -0.240 1.00 28.88 172 LEU A O 1
ATOM 1370 N N . SER A 1 173 ? -10.365 5.584 -1.012 1.00 30.94 173 SER A N 1
ATOM 1371 C CA . SER A 1 173 ? -9.323 4.605 -1.391 1.00 30.94 173 SER A CA 1
ATOM 1372 C C . SER A 1 173 ? -9.576 3.960 -2.769 1.00 30.94 173 SER A C 1
ATOM 1374 O O . SER A 1 173 ? -10.455 4.379 -3.526 1.00 30.94 173 SER A O 1
ATOM 1376 N N . ALA A 1 174 ? -8.765 2.972 -3.157 1.00 27.09 174 ALA A N 1
ATOM 1377 C CA . ALA A 1 174 ? -8.935 2.184 -4.371 1.00 27.09 174 ALA A CA 1
ATOM 1378 C C . ALA A 1 174 ? -8.897 0.676 -4.085 1.00 27.09 174 ALA A C 1
ATOM 1380 O O . ALA A 1 174 ? -8.051 0.232 -3.322 1.00 27.09 174 ALA A O 1
ATOM 1381 N N . ARG A 1 175 ? -9.847 -0.088 -4.646 1.00 33.19 175 ARG A N 1
ATOM 1382 C CA . ARG A 1 175 ? -10.060 -1.547 -4.557 1.00 33.19 175 ARG A CA 1
ATOM 1383 C C . ARG A 1 175 ? -8.974 -2.378 -5.260 1.00 33.19 175 ARG A C 1
ATOM 1385 O O . ARG A 1 175 ? -8.564 -2.054 -6.370 1.00 33.19 175 ARG A O 1
ATOM 1392 N N . SER A 1 176 ? -8.718 -3.560 -4.704 1.00 25.22 176 SER A N 1
ATOM 1393 C CA . SER A 1 176 ? -8.711 -4.827 -5.447 1.00 25.22 176 SER A CA 1
ATOM 1394 C C . SER A 1 176 ? -9.752 -5.784 -4.820 1.00 25.22 176 SER A C 1
ATOM 1396 O O . SER A 1 176 ? -10.145 -5.585 -3.657 1.00 25.22 176 SER A O 1
ATOM 1398 N N . GLN A 1 177 ? -10.273 -6.758 -5.576 1.00 34.19 177 GLN A N 1
ATOM 1399 C CA . GLN A 1 177 ? -10.927 -7.965 -5.029 1.00 34.19 177 GLN A CA 1
ATOM 1400 C C . GLN A 1 177 ? -9.952 -9.135 -5.028 1.00 34.19 177 GLN A C 1
ATOM 1402 O O . GLN A 1 177 ? -9.194 -9.274 -6.010 1.00 34.19 177 GLN A O 1
#

Sequence (177 aa):
MNEAMWLNIEEAVTHPQLVKPVVSGESMNAQTWAVAYFINKMGEAVGVKYHSDDGGSPAPTKNVVKLLQYLGDIGLGYSNIALSPITTDKVRDMIFVKKLPFYYSGKSSTNSHAWVLDGWLL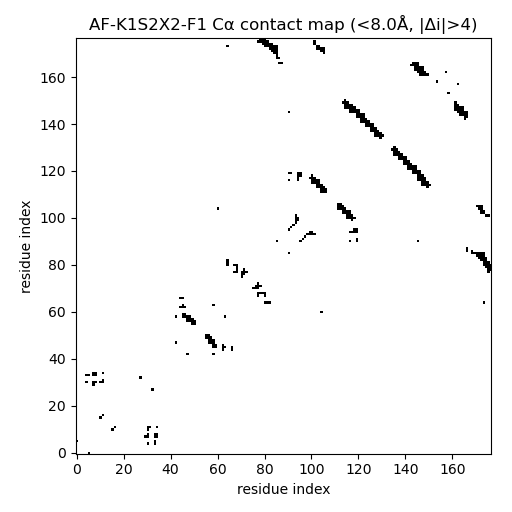RERRVITRYAFLPTQYHTESKEFVHANFGWGRTKKTDTIHSMRSIQTGDLSARSQ

pLDDT: mean 77.99, std 18.68, range [25.22, 94.56]